Protein AF-A0A941LRN9-F1 (afdb_monomer_lite)

Foldseek 3Di:
DDDDDDDDDDDDDDDDDDDDPDDDPDDPPDQDPVNLLVLLQVLLVQLVVCLVVVVLVSNLVSLVVQVVVPPVSQVSHDVVSVGSLVSLQSNLVSCLVQLQNFSNLVSLVRSLVRQPPDDPDHPCVSNVVSVVSNVVQQQWKEKAKEAEPDPVQLVPCQQVKAKDFPWQDDDPDDDDPSLVSNNVNQNVCCSVGVIDTGMHTFGWIDIPPDIDGGDGGYCVPPVNDHHYHYDDD

Structure (mmCIF, N/CA/C/O backbone):
data_AF-A0A941LRN9-F1
#
_entry.id   AF-A0A941LRN9-F1
#
loop_
_atom_site.group_PDB
_atom_site.id
_atom_site.type_symbol
_atom_site.label_atom_id
_atom_site.label_alt_id
_atom_site.label_comp_id
_atom_site.label_asym_id
_atom_site.label_entity_id
_atom_site.label_seq_id
_atom_site.pdbx_PDB_ins_code
_atom_site.Cartn_x
_atom_site.Cartn_y
_atom_site.Cartn_z
_atom_site.occupancy
_atom_site.B_iso_or_equiv
_atom_site.auth_seq_id
_atom_site.auth_comp_id
_atom_site.auth_asym_id
_atom_site.auth_atom_id
_atom_site.pdbx_PDB_model_num
ATOM 1 N N . MET A 1 1 ? -10.408 22.863 -14.468 1.00 31.70 1 MET A N 1
ATOM 2 C CA . MET A 1 1 ? -9.077 22.624 -15.060 1.00 31.70 1 MET A CA 1
ATOM 3 C C . MET A 1 1 ? -8.200 23.783 -14.613 1.00 31.70 1 MET A C 1
ATOM 5 O O . MET A 1 1 ? -8.361 24.873 -15.137 1.00 31.70 1 MET A O 1
ATOM 9 N N . TYR A 1 2 ? -7.423 23.611 -13.543 1.00 28.39 2 TYR A N 1
ATOM 10 C CA . TYR A 1 2 ? -6.608 24.688 -12.972 1.00 28.39 2 TYR A CA 1
ATOM 11 C C . TYR A 1 2 ? -5.137 24.385 -13.242 1.00 28.39 2 TYR A C 1
ATOM 13 O O . TYR A 1 2 ? -4.612 23.384 -12.764 1.00 28.39 2 TYR A O 1
ATOM 21 N N . ILE A 1 3 ? -4.518 25.238 -14.054 1.00 32.69 3 ILE A N 1
ATOM 22 C CA . ILE A 1 3 ? -3.093 25.232 -14.376 1.00 32.69 3 ILE A CA 1
ATOM 23 C C . ILE A 1 3 ? -2.466 26.293 -13.470 1.00 32.69 3 ILE A C 1
ATOM 25 O O . ILE A 1 3 ? -2.854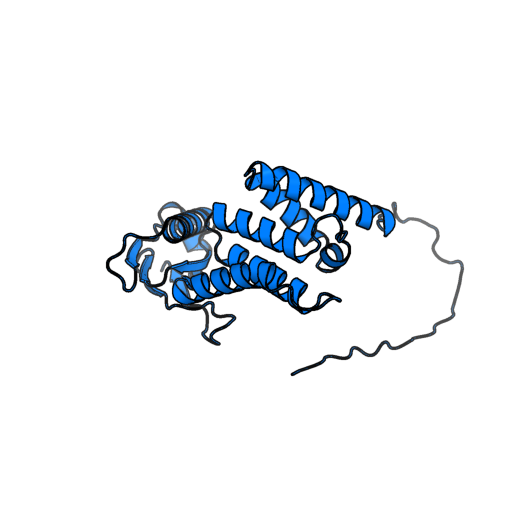 27.458 -13.540 1.00 32.69 3 ILE A O 1
ATOM 29 N N . TYR A 1 4 ? -1.542 25.903 -12.593 1.00 28.27 4 TYR A N 1
ATOM 30 C CA . TYR A 1 4 ? -0.727 26.857 -11.843 1.00 28.27 4 TYR A CA 1
ATOM 31 C C . TYR A 1 4 ? 0.587 27.073 -12.597 1.00 28.27 4 TYR A C 1
ATOM 33 O O . TYR A 1 4 ? 1.485 26.237 -12.549 1.00 28.27 4 TYR A O 1
ATOM 41 N N . GLU A 1 5 ? 0.687 28.199 -13.304 1.00 31.14 5 GLU A N 1
ATOM 42 C CA . GLU A 1 5 ? 1.953 28.731 -13.811 1.00 31.14 5 GLU A CA 1
ATOM 43 C C . GLU A 1 5 ? 2.690 29.457 -12.678 1.00 31.14 5 GLU A C 1
ATOM 45 O O . GLU A 1 5 ? 2.250 30.501 -12.189 1.00 31.14 5 GLU A O 1
ATOM 50 N N . THR A 1 6 ? 3.842 28.931 -12.268 1.00 34.31 6 THR A N 1
ATOM 51 C CA . THR A 1 6 ? 4.735 29.621 -11.331 1.00 34.31 6 THR A CA 1
ATOM 52 C C . THR A 1 6 ? 5.730 30.469 -12.123 1.00 34.31 6 THR A C 1
ATOM 54 O O . THR A 1 6 ? 6.664 29.955 -12.734 1.00 34.31 6 THR A O 1
ATOM 57 N N . ARG A 1 7 ? 5.531 31.793 -12.107 1.00 30.98 7 ARG A N 1
ATOM 58 C CA . ARG A 1 7 ? 6.469 32.799 -12.636 1.00 30.98 7 ARG A CA 1
ATOM 59 C C . ARG A 1 7 ? 7.828 32.708 -11.932 1.00 30.98 7 ARG A C 1
ATOM 61 O O . ARG A 1 7 ? 7.930 33.016 -10.746 1.00 30.98 7 ARG A O 1
ATOM 68 N N . LEU A 1 8 ? 8.883 32.406 -12.686 1.00 31.42 8 LEU A N 1
ATOM 69 C CA . LEU A 1 8 ? 10.268 32.631 -12.269 1.00 31.42 8 LEU A CA 1
ATOM 70 C C . LEU A 1 8 ? 10.565 34.140 -12.300 1.00 31.42 8 LEU A C 1
ATOM 72 O O . LEU A 1 8 ? 10.608 34.752 -13.365 1.00 31.42 8 LEU A O 1
ATOM 76 N N . ARG A 1 9 ? 10.764 34.756 -11.128 1.00 30.59 9 ARG A N 1
ATOM 77 C CA . ARG A 1 9 ? 11.385 36.084 -11.018 1.00 30.59 9 ARG A CA 1
ATOM 78 C C . ARG A 1 9 ? 12.900 35.912 -10.971 1.00 30.59 9 ARG A C 1
ATOM 80 O O . ARG A 1 9 ? 13.447 35.466 -9.969 1.00 30.59 9 ARG A O 1
ATOM 87 N N . THR A 1 10 ? 13.566 36.308 -12.047 1.00 35.38 10 THR A N 1
ATOM 88 C CA . THR A 1 10 ? 15.001 36.594 -12.082 1.00 35.38 10 THR A CA 1
ATOM 89 C C . THR A 1 10 ? 15.303 37.803 -11.196 1.00 35.38 10 THR A C 1
ATOM 91 O O . THR A 1 10 ? 14.861 38.912 -11.494 1.00 35.38 10 THR A O 1
ATOM 94 N N . LEU A 1 11 ? 16.066 37.601 -10.124 1.00 32.06 11 LEU A N 1
ATOM 95 C CA . LEU A 1 11 ? 16.733 38.673 -9.388 1.00 32.06 11 LEU A CA 1
ATOM 96 C C . LEU A 1 11 ? 18.234 38.540 -9.648 1.00 32.06 11 LEU A C 1
ATOM 98 O O . LEU A 1 11 ? 18.922 37.734 -9.030 1.00 32.06 11 LEU A O 1
ATOM 102 N N . ASN A 1 12 ? 18.705 39.329 -10.614 1.00 37.56 12 ASN A N 1
ATOM 103 C CA . ASN A 1 12 ? 20.110 39.681 -10.750 1.00 37.56 12 ASN A CA 1
ATOM 104 C C . ASN A 1 12 ? 20.527 40.466 -9.505 1.00 37.56 12 ASN A C 1
ATOM 106 O O . ASN A 1 12 ? 20.047 41.578 -9.297 1.00 37.56 12 ASN A O 1
ATOM 110 N N . LEU A 1 13 ? 21.447 39.911 -8.725 1.00 36.34 13 LEU A N 1
ATOM 111 C CA . LEU A 1 13 ? 22.285 40.654 -7.792 1.00 36.34 13 LEU A CA 1
ATOM 112 C C . LEU A 1 13 ? 23.716 40.165 -8.010 1.00 36.34 13 LEU A C 1
ATOM 114 O O . LEU A 1 13 ? 24.163 39.184 -7.425 1.00 36.34 13 LEU A O 1
ATOM 118 N N . ALA A 1 14 ? 24.396 40.842 -8.932 1.00 39.09 14 ALA A N 1
ATOM 119 C CA . ALA A 1 14 ? 25.846 40.901 -8.944 1.00 39.09 14 ALA A CA 1
ATOM 120 C C . ALA A 1 14 ? 26.285 41.662 -7.685 1.00 39.09 14 ALA A C 1
ATOM 122 O O . ALA A 1 14 ? 25.797 42.766 -7.441 1.00 39.09 14 ALA A O 1
ATOM 123 N N . GLY A 1 15 ? 27.168 41.071 -6.883 1.00 32.16 15 GLY A N 1
ATOM 124 C CA . GLY A 1 15 ? 27.677 41.718 -5.680 1.00 32.16 15 GLY A CA 1
ATOM 125 C C . GLY A 1 15 ? 28.465 40.781 -4.775 1.00 32.16 15 GLY A C 1
ATOM 126 O O . GLY A 1 15 ? 27.884 40.109 -3.932 1.00 32.16 15 GLY A O 1
ATOM 127 N N . ASP A 1 16 ? 29.781 40.847 -4.944 1.00 31.03 16 ASP A N 1
ATOM 128 C CA . ASP A 1 16 ? 30.851 40.497 -4.005 1.00 31.03 16 ASP A CA 1
ATOM 129 C C . ASP A 1 16 ? 31.281 39.028 -3.837 1.00 31.03 16 ASP A C 1
ATOM 131 O O . ASP A 1 16 ? 30.744 38.224 -3.074 1.00 31.03 16 ASP A O 1
ATOM 135 N N . GLU A 1 17 ? 32.371 38.736 -4.543 1.00 44.12 17 GLU A N 1
ATOM 136 C CA . GLU A 1 17 ? 33.285 37.621 -4.358 1.00 44.12 17 GLU A CA 1
ATOM 137 C C . GLU A 1 17 ? 34.230 37.927 -3.171 1.00 44.12 17 GLU A C 1
ATOM 139 O O . GLU A 1 17 ? 34.700 39.048 -3.020 1.00 44.12 17 GLU A O 1
ATOM 144 N N . ASN A 1 18 ? 34.593 36.909 -2.378 1.00 42.91 18 ASN A N 1
ATOM 145 C CA . ASN A 1 18 ? 35.689 36.917 -1.382 1.00 42.91 18 ASN A CA 1
ATOM 146 C C . ASN A 1 18 ? 35.456 37.481 0.034 1.00 42.91 18 ASN A C 1
ATOM 148 O O . ASN A 1 18 ? 36.358 38.080 0.623 1.00 42.91 18 ASN A O 1
ATOM 152 N N . ALA A 1 19 ? 34.354 37.127 0.693 1.00 37.53 19 ALA A N 1
ATOM 153 C CA . ALA A 1 19 ? 34.335 37.116 2.157 1.00 37.53 19 ALA A CA 1
ATOM 154 C C . ALA A 1 19 ? 33.631 35.862 2.693 1.00 37.53 19 ALA A C 1
ATOM 156 O O . ALA A 1 19 ? 32.596 35.456 2.185 1.00 37.53 19 ALA A O 1
ATOM 157 N N . VAL A 1 20 ? 34.185 35.282 3.763 1.00 38.50 20 VAL A N 1
ATOM 158 C CA . VAL A 1 20 ? 33.693 34.103 4.512 1.00 38.50 20 VAL A CA 1
ATOM 159 C C . VAL A 1 20 ? 34.201 32.730 4.019 1.00 38.50 20 VAL A C 1
ATOM 161 O O . VAL A 1 20 ? 33.452 31.778 3.827 1.00 38.50 20 VAL A O 1
ATOM 164 N N . LEU A 1 21 ? 35.528 32.580 3.933 1.00 43.59 21 LEU A N 1
ATOM 165 C CA . LEU A 1 21 ? 36.218 31.279 3.992 1.00 43.59 21 LEU A CA 1
ATOM 166 C C . LEU A 1 21 ? 36.899 31.069 5.353 1.00 43.59 21 LEU A C 1
ATOM 168 O O . LEU A 1 21 ? 38.119 30.960 5.403 1.00 43.59 21 LEU A O 1
ATOM 172 N N . ARG A 1 22 ? 36.153 31.007 6.466 1.00 41.31 22 ARG A N 1
ATOM 173 C CA . ARG A 1 22 ? 36.652 30.417 7.730 1.00 41.31 22 ARG A CA 1
ATOM 174 C C . ARG A 1 22 ? 35.500 29.816 8.539 1.00 41.31 22 ARG A C 1
ATOM 176 O O . ARG A 1 22 ? 34.693 30.551 9.089 1.00 41.31 22 ARG A O 1
ATOM 183 N N . GLY A 1 23 ? 35.473 28.486 8.649 1.00 41.97 23 GLY A N 1
ATOM 184 C CA . GLY A 1 23 ? 34.829 27.813 9.784 1.00 41.97 23 GLY A CA 1
ATOM 185 C C . GLY A 1 23 ? 33.454 27.173 9.575 1.00 41.97 23 GLY A C 1
ATOM 186 O O . GLY A 1 23 ? 32.640 27.242 10.487 1.00 41.97 23 GLY A O 1
ATOM 187 N N . PHE A 1 24 ? 33.194 26.492 8.455 1.00 41.28 24 PHE A N 1
ATOM 188 C CA . PHE A 1 24 ? 32.032 25.598 8.356 1.00 41.28 24 PHE A CA 1
ATOM 189 C C . PHE A 1 24 ? 32.472 24.191 7.955 1.00 41.28 24 PHE A C 1
ATOM 191 O O . PHE A 1 24 ? 33.159 24.002 6.951 1.00 41.28 24 PHE A O 1
ATOM 198 N N . GLY A 1 25 ? 32.108 23.211 8.789 1.00 44.97 25 GLY A N 1
ATOM 199 C CA . GLY A 1 25 ? 32.297 21.788 8.522 1.00 44.97 25 GLY A CA 1
ATOM 200 C C . GLY A 1 25 ? 31.731 21.397 7.159 1.00 44.97 25 GLY A C 1
ATOM 201 O O . GLY A 1 25 ? 30.856 22.085 6.634 1.00 44.97 25 GLY A O 1
ATOM 202 N N . LYS A 1 26 ? 32.277 20.315 6.583 1.00 44.62 26 LYS A N 1
ATOM 203 C CA . LYS A 1 26 ? 31.941 19.787 5.251 1.00 44.62 26 LYS A CA 1
ATOM 204 C C . LYS A 1 26 ? 30.467 20.033 4.912 1.00 44.62 26 LYS A C 1
ATOM 206 O O . LYS A 1 26 ? 29.581 19.393 5.476 1.00 44.62 26 LYS A O 1
ATOM 211 N N . ARG A 1 27 ? 30.226 20.974 3.995 1.00 44.69 27 ARG A N 1
ATOM 212 C CA . ARG A 1 27 ? 28.929 21.155 3.339 1.00 44.69 27 ARG A CA 1
ATOM 213 C C . ARG A 1 27 ? 28.546 19.776 2.780 1.00 44.69 27 ARG A C 1
ATOM 215 O O . ARG A 1 27 ? 29.414 19.177 2.142 1.00 44.69 27 ARG A O 1
ATOM 222 N N . PRO A 1 28 ? 27.347 19.231 3.053 1.00 49.59 28 PRO A N 1
ATOM 223 C CA . PRO A 1 28 ? 26.967 17.945 2.484 1.00 49.59 28 PRO A CA 1
ATOM 224 C C . PRO A 1 28 ? 27.121 18.049 0.966 1.00 49.59 28 PRO A C 1
ATOM 226 O O . PRO A 1 28 ? 26.584 18.979 0.359 1.00 49.59 28 PRO A O 1
ATOM 229 N N . GLU A 1 29 ? 27.936 17.169 0.382 1.00 54.03 29 GLU A N 1
ATOM 230 C CA . GLU A 1 29 ? 28.105 17.103 -1.067 1.00 54.03 29 GLU A CA 1
ATOM 231 C C . GLU A 1 29 ? 26.719 16.922 -1.681 1.00 54.03 29 GLU A C 1
ATOM 233 O O . GLU A 1 29 ? 26.000 15.975 -1.358 1.00 54.03 29 GLU A O 1
ATOM 238 N N . ALA A 1 30 ? 26.318 17.867 -2.530 1.00 61.28 30 ALA A N 1
ATOM 239 C CA . ALA A 1 30 ? 25.117 17.702 -3.326 1.00 61.28 30 ALA A CA 1
ATOM 240 C C . ALA A 1 30 ? 25.303 16.435 -4.172 1.00 61.28 30 ALA A C 1
ATOM 242 O O . ALA A 1 30 ? 26.273 16.331 -4.925 1.00 61.28 30 ALA A O 1
ATOM 243 N N . VAL A 1 31 ? 24.405 15.460 -4.014 1.00 66.81 31 VAL A N 1
ATOM 244 C CA . VAL A 1 31 ? 24.432 14.220 -4.797 1.00 66.81 31 VAL A CA 1
ATOM 245 C C . VAL A 1 31 ? 24.393 14.599 -6.274 1.00 66.81 31 VAL A C 1
ATOM 247 O O . VAL A 1 31 ? 23.509 15.341 -6.703 1.00 66.81 31 VAL A O 1
ATOM 250 N N . SER A 1 32 ? 25.367 14.126 -7.053 1.00 75.75 32 SER A N 1
ATOM 251 C CA . SER A 1 32 ? 25.419 14.472 -8.472 1.00 75.75 32 SER A CA 1
ATOM 252 C C . SER A 1 32 ? 24.199 13.890 -9.213 1.00 75.75 32 SER A C 1
ATOM 254 O O . SER A 1 32 ? 23.776 12.772 -8.895 1.00 75.75 32 SER A O 1
ATOM 256 N N . PRO A 1 33 ? 23.650 14.574 -10.236 1.00 76.00 33 PRO A N 1
ATOM 257 C CA . PRO A 1 33 ? 22.524 14.056 -11.025 1.00 76.00 33 PRO A CA 1
ATOM 258 C C . PRO A 1 33 ? 22.789 12.670 -11.643 1.00 76.00 33 PRO A C 1
ATOM 260 O O . PRO A 1 33 ? 21.883 11.846 -11.780 1.00 76.00 33 PRO A O 1
ATOM 263 N N . VAL A 1 34 ? 24.055 12.381 -11.968 1.00 78.19 34 VAL A N 1
ATOM 264 C CA . VAL A 1 34 ? 24.498 11.076 -12.482 1.00 78.19 34 VAL A CA 1
ATOM 265 C C . VAL A 1 34 ? 24.370 9.995 -11.406 1.00 78.19 34 VAL A C 1
ATOM 267 O O . VAL A 1 34 ? 23.839 8.920 -11.676 1.00 78.19 34 VAL A O 1
ATOM 270 N N . THR A 1 35 ? 24.791 10.292 -10.174 1.00 84.25 35 THR A N 1
ATOM 271 C CA . THR A 1 35 ? 24.661 9.381 -9.026 1.00 84.25 35 THR A CA 1
ATOM 272 C C . THR A 1 35 ? 23.195 9.085 -8.716 1.00 84.25 35 THR A C 1
ATOM 274 O O . THR A 1 35 ? 22.844 7.935 -8.467 1.00 84.25 35 THR A O 1
ATOM 277 N N . GLN A 1 36 ? 22.324 10.095 -8.794 1.00 88.00 36 GLN A N 1
ATOM 278 C CA . GLN A 1 36 ? 20.888 9.915 -8.581 1.00 88.00 36 GLN A CA 1
ATOM 279 C C . GLN A 1 36 ? 20.258 9.022 -9.659 1.00 88.00 36 GLN A C 1
ATOM 281 O O . GLN A 1 36 ? 19.514 8.103 -9.332 1.00 88.00 36 GLN A O 1
ATOM 286 N N . THR A 1 37 ? 20.602 9.236 -10.932 1.00 90.00 37 THR A N 1
ATOM 287 C CA . THR A 1 37 ? 20.101 8.414 -12.048 1.00 90.00 37 THR A CA 1
ATOM 288 C C . THR A 1 37 ? 20.558 6.956 -11.927 1.00 90.00 37 THR A C 1
ATOM 290 O O . THR A 1 37 ? 19.769 6.035 -12.143 1.00 90.00 37 THR A O 1
ATOM 293 N N . ALA A 1 38 ? 21.817 6.731 -11.538 1.00 92.69 38 ALA A N 1
ATOM 294 C CA . ALA A 1 38 ? 22.353 5.390 -11.317 1.00 92.69 38 ALA A CA 1
ATOM 295 C C . ALA A 1 38 ? 21.645 4.668 -10.159 1.00 92.69 38 ALA A C 1
ATOM 297 O O . ALA A 1 38 ? 21.302 3.493 -10.292 1.00 92.69 38 ALA A O 1
ATOM 298 N N . GLU A 1 39 ? 21.375 5.366 -9.052 1.00 95.38 39 GLU A N 1
ATOM 299 C CA . GLU A 1 39 ? 20.661 4.776 -7.916 1.00 95.38 39 GLU A CA 1
ATOM 300 C C . GLU A 1 39 ? 19.197 4.465 -8.253 1.00 95.38 39 GLU A C 1
ATOM 302 O O . GLU A 1 39 ? 18.711 3.385 -7.918 1.00 95.38 39 GLU A O 1
ATOM 307 N N . VAL A 1 40 ? 18.512 5.343 -8.997 1.00 96.31 40 VAL A N 1
ATOM 308 C CA . VAL A 1 40 ? 17.160 5.061 -9.512 1.00 96.31 40 VAL A CA 1
ATOM 309 C C . VAL A 1 40 ? 17.162 3.801 -10.376 1.00 96.31 40 VAL A C 1
ATOM 311 O O . VAL A 1 40 ? 16.319 2.923 -10.182 1.00 96.31 40 VAL A O 1
ATOM 314 N N . ALA A 1 41 ? 18.114 3.671 -11.305 1.00 95.56 41 ALA A N 1
ATOM 315 C CA . ALA A 1 41 ? 18.219 2.491 -12.159 1.00 95.56 41 ALA A CA 1
ATOM 316 C C . ALA A 1 41 ? 18.486 1.213 -11.343 1.00 95.56 41 ALA A C 1
ATOM 318 O O . ALA A 1 41 ? 17.855 0.184 -11.594 1.00 95.56 41 ALA A O 1
ATOM 319 N N . ARG A 1 42 ? 19.360 1.288 -10.328 1.00 97.19 42 ARG A N 1
ATOM 320 C CA . ARG A 1 42 ? 19.662 0.171 -9.420 1.00 97.19 42 ARG A CA 1
ATOM 321 C C . ARG A 1 42 ? 18.428 -0.276 -8.632 1.00 97.19 42 ARG A C 1
ATOM 323 O O . ARG A 1 42 ? 18.129 -1.468 -8.609 1.00 97.19 42 ARG A O 1
ATOM 330 N N . LEU A 1 43 ? 17.702 0.660 -8.015 1.00 97.69 43 LEU A N 1
ATOM 331 C CA . LEU A 1 43 ? 16.470 0.377 -7.265 1.00 97.69 43 LEU A CA 1
ATOM 332 C C . LEU A 1 43 ? 15.370 -0.191 -8.167 1.00 97.69 43 LEU A C 1
ATOM 334 O O . LEU A 1 43 ? 14.658 -1.108 -7.770 1.00 97.69 43 LEU A O 1
ATOM 338 N N . THR A 1 44 ? 15.254 0.322 -9.392 1.00 97.38 44 THR A N 1
ATOM 339 C CA . THR A 1 44 ? 14.295 -0.159 -10.397 1.00 97.38 44 THR A CA 1
ATOM 340 C C . THR A 1 44 ? 14.550 -1.628 -10.745 1.00 97.38 44 THR A C 1
ATOM 342 O O . THR A 1 44 ? 13.636 -2.450 -10.683 1.00 97.38 44 THR A O 1
ATOM 345 N N . ASP A 1 45 ? 15.795 -1.981 -11.073 1.00 97.06 45 ASP A N 1
ATOM 346 C CA . ASP A 1 45 ? 16.185 -3.362 -11.381 1.00 97.06 45 ASP A CA 1
ATOM 347 C C . ASP A 1 45 ? 16.001 -4.296 -10.168 1.00 97.06 45 ASP A C 1
ATOM 349 O O . ASP A 1 45 ? 15.505 -5.417 -10.302 1.00 97.06 45 ASP A O 1
ATOM 353 N N . GLU A 1 46 ? 16.319 -3.816 -8.962 1.00 98.06 46 GLU A N 1
ATOM 354 C CA . GLU A 1 46 ? 16.065 -4.537 -7.712 1.00 98.06 46 GLU A CA 1
ATOM 355 C C . GLU A 1 46 ? 14.567 -4.822 -7.506 1.00 98.06 46 GLU A C 1
ATOM 357 O O . GLU A 1 46 ? 14.199 -5.972 -7.251 1.00 98.06 46 GLU A O 1
ATOM 362 N N . ILE A 1 47 ? 13.697 -3.820 -7.678 1.00 98.31 47 ILE A N 1
ATOM 363 C CA . ILE A 1 47 ? 12.236 -3.970 -7.581 1.00 98.31 47 ILE A CA 1
ATOM 364 C C . ILE A 1 47 ? 11.738 -5.050 -8.542 1.00 98.31 47 ILE A C 1
ATOM 366 O O . ILE A 1 47 ? 11.009 -5.947 -8.119 1.00 98.31 47 ILE A O 1
ATOM 370 N N . ILE A 1 48 ? 12.161 -5.009 -9.808 1.00 97.19 48 ILE A N 1
ATOM 371 C CA . ILE A 1 48 ? 11.735 -5.976 -10.830 1.00 97.19 48 ILE A CA 1
ATOM 372 C C . ILE A 1 48 ? 12.174 -7.394 -10.450 1.00 97.19 48 ILE A C 1
ATOM 374 O O . ILE A 1 48 ? 11.361 -8.322 -10.458 1.00 97.19 48 ILE A O 1
ATOM 378 N N . LYS A 1 49 ? 13.443 -7.576 -10.066 1.00 97.69 49 LYS A N 1
ATOM 379 C CA . LYS A 1 49 ? 13.989 -8.887 -9.674 1.00 97.69 49 LYS A CA 1
ATOM 380 C C . LYS A 1 49 ? 13.303 -9.460 -8.435 1.00 97.69 49 LYS A C 1
ATOM 382 O O . LYS A 1 49 ? 13.090 -10.671 -8.353 1.00 97.69 49 LYS A O 1
ATOM 387 N N . LEU A 1 50 ? 12.964 -8.613 -7.466 1.00 98.50 50 LEU A N 1
ATOM 388 C CA . LEU A 1 50 ? 12.242 -9.019 -6.261 1.00 98.50 50 LEU A CA 1
ATOM 389 C C . LEU A 1 50 ? 10.782 -9.364 -6.573 1.00 98.50 50 LEU A C 1
ATOM 391 O O . LEU A 1 50 ? 10.293 -10.390 -6.097 1.00 98.50 50 LEU A O 1
ATOM 395 N N . ALA A 1 51 ? 10.113 -8.568 -7.410 1.00 97.81 51 ALA A N 1
ATOM 396 C CA . ALA A 1 51 ? 8.739 -8.811 -7.843 1.00 97.81 51 ALA A CA 1
ATOM 397 C C . ALA A 1 51 ? 8.607 -10.147 -8.592 1.00 97.81 51 ALA A C 1
ATOM 399 O O . ALA A 1 51 ? 7.730 -10.943 -8.268 1.00 97.81 51 ALA A O 1
ATOM 400 N N . GLN A 1 52 ? 9.546 -10.471 -9.491 1.00 97.19 52 GLN A N 1
ATOM 401 C CA . GLN A 1 52 ? 9.596 -11.765 -10.195 1.00 97.19 52 GLN A CA 1
ATOM 402 C C . GLN A 1 52 ? 9.646 -12.982 -9.256 1.00 97.19 52 GLN A C 1
ATOM 404 O O . GLN A 1 52 ? 9.243 -14.079 -9.634 1.00 97.19 52 GLN A O 1
ATOM 409 N N . ARG A 1 53 ? 10.150 -12.801 -8.031 1.00 97.81 53 ARG A N 1
ATOM 410 C CA . ARG A 1 53 ? 10.271 -13.849 -7.006 1.00 97.81 53 ARG A CA 1
ATOM 411 C C . ARG A 1 53 ? 9.209 -13.726 -5.912 1.00 97.81 53 ARG A C 1
ATOM 413 O O . ARG A 1 53 ? 9.303 -14.429 -4.909 1.00 97.81 53 ARG A O 1
ATOM 420 N N . ASN A 1 54 ? 8.228 -12.835 -6.075 1.00 97.31 54 ASN A N 1
ATOM 421 C CA . ASN A 1 54 ? 7.211 -12.510 -5.072 1.00 97.31 54 ASN A CA 1
ATOM 422 C C . ASN A 1 54 ? 7.804 -12.063 -3.714 1.00 97.31 54 ASN A C 1
ATOM 424 O O . ASN A 1 54 ? 7.208 -12.280 -2.658 1.00 97.31 54 ASN A O 1
ATOM 428 N N . ALA A 1 55 ? 8.987 -11.439 -3.718 1.00 98.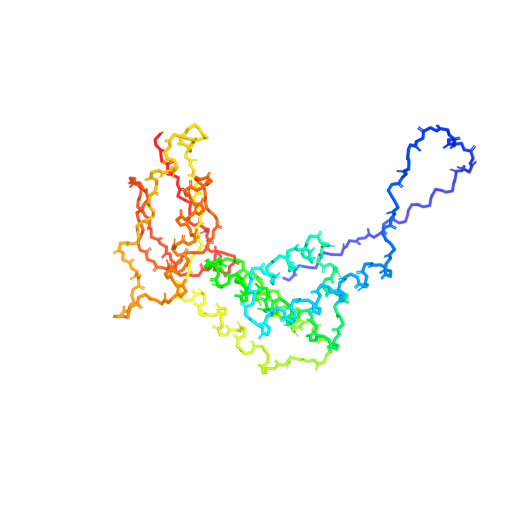31 55 ALA A N 1
ATOM 429 C CA . ALA A 1 55 ? 9.675 -10.965 -2.516 1.00 98.31 55 ALA A CA 1
ATOM 430 C C . ALA A 1 55 ? 9.146 -9.584 -2.074 1.00 98.31 55 ALA A C 1
ATOM 432 O O . ALA A 1 55 ? 9.875 -8.589 -2.050 1.00 98.31 55 ALA A O 1
ATOM 433 N N . TRP A 1 56 ? 7.857 -9.522 -1.725 1.00 98.06 56 TRP A N 1
ATOM 434 C CA . TRP A 1 56 ? 7.101 -8.272 -1.555 1.00 98.06 56 TRP A CA 1
ATOM 435 C C . TRP A 1 56 ? 7.650 -7.320 -0.490 1.00 98.06 56 TRP A C 1
ATOM 437 O O . TRP A 1 56 ? 7.632 -6.109 -0.689 1.00 98.06 56 TRP A O 1
ATOM 447 N N . THR A 1 57 ? 8.217 -7.834 0.605 1.00 98.12 57 THR A N 1
ATOM 448 C CA . THR A 1 57 ? 8.874 -6.999 1.630 1.00 98.12 57 THR A CA 1
ATOM 449 C C . THR A 1 57 ? 10.090 -6.261 1.079 1.00 98.12 57 THR A C 1
ATOM 451 O O . THR A 1 57 ? 10.349 -5.120 1.460 1.00 98.12 57 THR A O 1
ATOM 454 N N . GLY A 1 58 ? 10.834 -6.899 0.172 1.00 98.19 58 GLY A N 1
ATOM 455 C CA . GLY A 1 58 ? 11.949 -6.264 -0.518 1.00 98.19 58 GLY A CA 1
ATOM 456 C C . GLY A 1 58 ? 11.465 -5.209 -1.513 1.00 98.19 58 GLY A C 1
ATOM 457 O O . GLY A 1 58 ? 11.979 -4.093 -1.500 1.00 98.19 58 GLY A O 1
ATOM 458 N N . VAL A 1 59 ? 10.434 -5.533 -2.307 1.00 98.69 59 VAL A N 1
ATOM 459 C CA . VAL A 1 59 ? 9.808 -4.585 -3.248 1.00 98.69 59 VAL A CA 1
ATOM 460 C C . VAL A 1 59 ? 9.340 -3.329 -2.517 1.00 98.69 59 VAL A C 1
ATOM 462 O O . VAL A 1 59 ? 9.686 -2.224 -2.917 1.00 98.69 59 VAL A O 1
ATOM 465 N N . GLU A 1 60 ? 8.618 -3.487 -1.406 1.00 98.25 60 GLU A N 1
ATOM 466 C CA . GLU A 1 60 ? 8.116 -2.373 -0.597 1.00 98.25 60 GLU A CA 1
ATOM 467 C C . GLU A 1 60 ? 9.238 -1.475 -0.077 1.00 98.25 60 GLU A C 1
ATOM 469 O O . GLU A 1 60 ? 9.117 -0.250 -0.106 1.00 98.25 60 GLU A O 1
ATOM 474 N N . ARG A 1 61 ? 10.338 -2.075 0.390 1.00 98.38 61 ARG A N 1
ATOM 475 C CA . ARG A 1 61 ? 11.496 -1.329 0.888 1.00 98.38 61 ARG A CA 1
ATOM 476 C C . ARG A 1 61 ? 12.140 -0.513 -0.226 1.00 98.38 61 ARG A C 1
ATOM 478 O O . ARG A 1 61 ? 12.297 0.691 -0.061 1.00 98.38 61 ARG A O 1
ATOM 485 N N . ALA A 1 62 ? 12.480 -1.155 -1.342 1.00 98.19 62 ALA A N 1
ATOM 486 C CA . ALA A 1 62 ? 13.126 -0.490 -2.469 1.00 98.19 62 ALA A CA 1
ATOM 487 C C . ALA A 1 62 ? 12.223 0.596 -3.078 1.00 98.19 62 ALA A C 1
ATOM 489 O O . ALA A 1 62 ? 12.683 1.701 -3.360 1.00 98.19 62 ALA A O 1
ATOM 490 N N . TYR A 1 63 ? 10.920 0.325 -3.192 1.00 98.25 63 TYR A N 1
ATOM 491 C CA . TYR A 1 63 ? 9.939 1.293 -3.673 1.00 98.25 63 TYR A CA 1
ATOM 492 C C . TYR A 1 63 ? 9.821 2.507 -2.738 1.00 98.25 63 TYR A C 1
ATOM 494 O O . TYR A 1 63 ? 9.841 3.640 -3.208 1.00 98.25 63 TYR A O 1
ATOM 502 N N . LYS A 1 64 ? 9.778 2.310 -1.412 1.00 97.56 64 LYS A N 1
ATOM 503 C CA . LYS A 1 64 ? 9.785 3.421 -0.443 1.00 97.56 64 LYS A CA 1
ATOM 504 C C . LYS A 1 64 ? 11.083 4.223 -0.465 1.00 97.56 64 LYS A C 1
ATOM 506 O O . LYS A 1 64 ? 11.040 5.438 -0.292 1.00 97.56 64 LYS A O 1
ATOM 511 N N . THR A 1 65 ? 12.227 3.573 -0.689 1.00 97.69 65 THR A N 1
ATOM 512 C CA . THR A 1 65 ? 13.491 4.284 -0.915 1.00 97.69 65 THR A CA 1
ATOM 513 C C . THR A 1 65 ? 13.373 5.183 -2.143 1.00 97.69 65 THR A C 1
ATOM 515 O O . THR A 1 65 ? 13.689 6.365 -2.045 1.00 97.69 65 THR A O 1
ATOM 518 N N . LEU A 1 66 ? 12.820 4.677 -3.247 1.00 96.38 66 LEU A N 1
ATOM 519 C CA . LEU A 1 66 ? 12.580 5.476 -4.446 1.00 96.38 66 LEU A CA 1
ATOM 520 C C . LEU A 1 66 ? 11.595 6.635 -4.193 1.00 96.38 66 LEU A C 1
ATOM 522 O O . LEU A 1 66 ? 11.877 7.761 -4.587 1.00 96.38 66 LEU A O 1
ATOM 526 N N . GLU A 1 67 ? 10.497 6.410 -3.463 1.00 95.56 67 GLU A N 1
ATOM 527 C CA . GLU A 1 67 ? 9.569 7.483 -3.061 1.00 95.56 67 GLU A CA 1
ATOM 528 C C . GLU A 1 67 ? 10.239 8.553 -2.192 1.00 95.56 67 GLU A C 1
ATOM 530 O O . GLU A 1 67 ? 9.967 9.741 -2.357 1.00 95.56 67 GLU A O 1
ATOM 535 N N . SER A 1 68 ? 11.149 8.161 -1.296 1.00 95.69 68 SER A N 1
ATOM 536 C CA . SER A 1 68 ? 11.875 9.106 -0.439 1.00 95.69 68 SER A CA 1
ATOM 537 C C . SER A 1 68 ? 12.845 10.014 -1.206 1.00 95.69 68 SER A C 1
ATOM 539 O O . SER A 1 68 ? 13.221 11.068 -0.700 1.00 95.69 68 SER A O 1
ATOM 541 N N . MET A 1 69 ? 13.213 9.636 -2.436 1.00 94.25 69 MET A N 1
ATOM 542 C CA . MET A 1 69 ? 14.018 10.459 -3.346 1.00 94.25 69 MET A CA 1
ATOM 543 C C . MET A 1 69 ? 13.185 11.531 -4.076 1.00 94.25 69 MET A C 1
ATOM 545 O O . MET A 1 69 ? 13.757 12.362 -4.782 1.00 94.25 69 MET A O 1
ATOM 549 N N . GLY A 1 70 ? 11.859 11.534 -3.894 1.00 92.31 70 GLY A N 1
ATOM 550 C CA . GLY A 1 70 ? 10.921 12.481 -4.494 1.00 92.31 70 GLY A CA 1
ATOM 551 C C . GLY A 1 70 ? 10.324 12.006 -5.821 1.00 92.31 70 GLY A C 1
ATOM 552 O O . GLY A 1 70 ? 10.823 11.083 -6.461 1.00 92.31 70 GLY A O 1
ATOM 553 N N . ASP A 1 71 ? 9.246 12.663 -6.256 1.00 88.69 71 ASP A N 1
ATOM 554 C CA . ASP A 1 71 ? 8.504 12.263 -7.462 1.00 88.69 71 ASP A CA 1
ATOM 555 C C . ASP A 1 71 ? 9.344 12.342 -8.745 1.00 88.69 71 ASP A C 1
ATOM 557 O O . ASP A 1 71 ? 9.182 11.513 -9.639 1.00 88.69 71 ASP A O 1
ATOM 561 N N . GLU A 1 72 ? 10.312 13.261 -8.798 1.00 90.19 72 GLU A N 1
ATOM 562 C CA . GLU A 1 72 ? 11.259 13.382 -9.914 1.00 90.19 72 GLU A CA 1
ATOM 563 C C . GLU A 1 72 ? 12.124 12.130 -10.103 1.00 90.19 72 GLU A C 1
ATOM 565 O O . GLU A 1 72 ? 12.546 11.834 -11.220 1.00 90.19 72 GLU A O 1
ATOM 570 N N . ALA A 1 73 ? 12.351 11.339 -9.048 1.00 93.88 73 ALA A N 1
ATOM 571 C CA . ALA A 1 73 ? 13.100 10.093 -9.163 1.00 93.88 73 ALA A CA 1
ATOM 572 C C . ALA A 1 73 ? 12.390 9.087 -10.083 1.00 93.88 73 ALA A C 1
ATOM 574 O O . ALA A 1 73 ? 13.049 8.354 -10.819 1.00 93.88 73 ALA A O 1
ATOM 575 N N . PHE A 1 74 ? 11.054 9.089 -10.114 1.00 93.75 74 PHE A N 1
ATOM 576 C CA . PHE A 1 74 ? 10.297 8.227 -11.020 1.00 93.75 74 PHE A CA 1
ATOM 577 C C . PHE A 1 74 ? 10.451 8.658 -12.482 1.00 93.75 74 PHE A C 1
ATOM 579 O O . PHE A 1 74 ? 10.493 7.800 -13.358 1.00 93.75 74 PHE A O 1
ATOM 586 N N . ASN A 1 75 ? 10.632 9.953 -12.759 1.00 90.88 75 ASN A N 1
ATOM 587 C CA . ASN A 1 75 ? 10.865 10.458 -14.118 1.00 90.88 75 ASN A CA 1
ATOM 588 C C . ASN A 1 75 ? 12.210 9.989 -14.704 1.00 90.88 75 ASN A C 1
ATOM 590 O O . ASN A 1 75 ? 12.376 9.969 -15.924 1.00 90.88 75 ASN A O 1
ATOM 594 N N . LEU A 1 76 ? 13.150 9.570 -13.851 1.00 92.38 76 LEU A N 1
ATOM 595 C CA . LEU A 1 76 ? 14.465 9.060 -14.247 1.00 92.38 76 LEU A CA 1
ATOM 596 C C . LEU A 1 76 ? 14.470 7.554 -14.563 1.00 92.38 76 LEU A C 1
ATOM 598 O O . LEU A 1 76 ? 15.505 7.025 -14.972 1.00 92.38 76 LEU A O 1
ATOM 602 N N . ILE A 1 77 ? 13.349 6.845 -14.382 1.00 92.56 77 ILE A N 1
ATOM 603 C CA . ILE A 1 77 ? 13.286 5.396 -14.606 1.00 92.56 77 ILE A CA 1
ATOM 604 C C . ILE A 1 77 ? 13.497 5.081 -16.099 1.00 92.56 77 ILE A C 1
ATOM 606 O O . ILE A 1 77 ? 12.705 5.522 -16.942 1.00 92.56 77 ILE A O 1
ATOM 610 N N . PRO A 1 78 ? 14.507 4.264 -16.459 1.00 85.06 78 PRO A N 1
ATOM 611 C CA . PRO A 1 78 ? 14.749 3.893 -17.847 1.00 85.06 78 PRO A CA 1
ATOM 612 C C . PRO A 1 78 ? 13.553 3.161 -18.464 1.00 85.06 78 PRO A C 1
ATOM 614 O O . PRO A 1 78 ? 13.035 2.197 -17.898 1.00 85.06 78 PRO A O 1
ATOM 617 N N . ARG A 1 79 ? 13.164 3.538 -19.690 1.00 83.12 79 ARG A N 1
ATOM 618 C CA . ARG A 1 79 ? 12.085 2.844 -20.424 1.00 83.12 79 ARG A CA 1
ATOM 619 C C . ARG A 1 79 ? 12.389 1.362 -20.668 1.00 83.12 79 ARG A C 1
ATOM 621 O O . ARG A 1 79 ? 11.472 0.549 -20.664 1.00 83.12 79 ARG A O 1
ATOM 628 N N . GLY A 1 80 ? 13.668 1.003 -20.822 1.00 83.50 80 GLY A N 1
ATOM 629 C CA . GLY A 1 80 ? 14.113 -0.391 -20.952 1.00 83.50 80 GLY A CA 1
ATOM 630 C C . GLY A 1 80 ? 13.863 -1.252 -19.706 1.00 83.50 80 GLY A C 1
ATOM 631 O O . GLY A 1 80 ? 13.868 -2.472 -19.807 1.00 83.50 80 GLY A O 1
ATOM 632 N N . LEU A 1 81 ? 13.592 -0.628 -18.556 1.00 83.38 81 LEU A N 1
ATOM 633 C CA . LEU A 1 81 ? 13.194 -1.291 -17.312 1.00 83.38 81 LEU A CA 1
ATOM 634 C C . LEU A 1 81 ? 11.677 -1.177 -17.059 1.00 83.38 81 LEU A C 1
ATOM 636 O O . LEU A 1 81 ? 11.221 -1.217 -15.924 1.00 83.38 81 LEU A O 1
ATOM 640 N N . GLY A 1 82 ? 10.875 -0.990 -18.112 1.00 82.94 82 GLY A N 1
ATOM 641 C CA . GLY A 1 82 ? 9.410 -0.917 -18.023 1.00 82.94 82 GLY A CA 1
ATOM 642 C C . GLY A 1 82 ? 8.848 0.465 -17.672 1.00 82.94 82 GLY A C 1
ATOM 643 O O . GLY A 1 82 ? 7.637 0.670 -17.765 1.00 82.94 82 GLY A O 1
ATOM 644 N N . GLY A 1 83 ? 9.704 1.433 -17.332 1.00 90.94 83 GLY A N 1
ATOM 645 C CA . GLY A 1 83 ? 9.299 2.809 -17.045 1.00 90.94 83 GLY A CA 1
ATOM 646 C C . GLY A 1 83 ? 8.520 2.986 -15.728 1.00 90.94 83 GLY A C 1
ATOM 647 O O . GLY A 1 83 ? 8.325 2.034 -14.968 1.00 90.94 83 GLY A O 1
ATOM 648 N N . PRO A 1 84 ? 8.043 4.212 -15.444 1.00 94.25 84 PRO A N 1
ATOM 649 C CA . PRO A 1 84 ? 7.467 4.555 -14.140 1.00 94.25 84 PRO A CA 1
ATOM 650 C C . PRO A 1 84 ? 6.194 3.775 -13.805 1.00 94.25 84 PRO A C 1
ATOM 652 O O . PRO A 1 84 ? 6.011 3.324 -12.675 1.00 94.25 84 PRO A O 1
ATOM 655 N N . ALA A 1 85 ? 5.334 3.557 -14.804 1.00 93.50 85 ALA A N 1
ATOM 656 C CA . ALA A 1 85 ? 4.075 2.844 -14.623 1.00 93.50 85 ALA A CA 1
ATOM 657 C C . ALA A 1 85 ? 4.274 1.406 -14.121 1.00 93.50 85 ALA A C 1
ATOM 659 O O . ALA A 1 85 ? 3.551 0.962 -13.228 1.00 93.50 85 ALA A O 1
ATOM 660 N N . ALA A 1 86 ? 5.272 0.693 -14.657 1.00 93.75 86 ALA A N 1
ATOM 661 C CA . ALA A 1 86 ? 5.590 -0.665 -14.228 1.00 93.75 86 ALA A CA 1
ATOM 662 C C . ALA A 1 86 ? 6.044 -0.692 -12.761 1.00 93.75 86 ALA A C 1
ATOM 664 O O . ALA A 1 86 ? 5.566 -1.510 -11.980 1.00 93.75 86 ALA A O 1
ATOM 665 N N . ILE A 1 87 ? 6.890 0.256 -12.355 1.00 96.75 87 ILE A N 1
ATOM 666 C CA . ILE A 1 87 ? 7.399 0.330 -10.980 1.00 96.75 87 ILE A CA 1
ATOM 667 C C . ILE A 1 87 ? 6.304 0.706 -9.983 1.00 96.75 87 ILE A C 1
ATOM 669 O O . ILE A 1 87 ? 6.207 0.094 -8.919 1.00 96.75 87 ILE A O 1
ATOM 673 N N . HIS A 1 88 ? 5.426 1.645 -10.336 1.00 97.44 88 HIS A N 1
ATOM 674 C CA . HIS A 1 88 ? 4.240 1.945 -9.537 1.00 97.44 88 HIS A CA 1
ATOM 675 C C . HIS A 1 88 ? 3.318 0.731 -9.393 1.00 97.44 88 HIS A C 1
ATOM 677 O O . HIS A 1 88 ? 2.822 0.475 -8.296 1.00 97.44 88 HIS A O 1
ATOM 683 N N . LYS A 1 89 ? 3.134 -0.059 -10.457 1.00 97.25 89 LYS A N 1
ATOM 684 C CA . LYS A 1 89 ? 2.349 -1.298 -10.409 1.00 97.25 89 LYS A CA 1
ATOM 685 C C . LYS A 1 89 ? 2.973 -2.346 -9.478 1.00 97.25 89 LYS A C 1
ATOM 687 O O . LYS A 1 89 ? 2.247 -2.948 -8.690 1.00 97.25 89 LYS A O 1
ATOM 692 N N . GLU A 1 90 ? 4.292 -2.537 -9.503 1.00 97.94 90 GLU A N 1
ATOM 693 C CA . GLU A 1 90 ? 4.940 -3.484 -8.581 1.00 97.94 90 GLU A CA 1
ATOM 694 C C . GLU A 1 90 ? 4.912 -3.006 -7.126 1.00 97.94 90 GLU A C 1
ATOM 696 O O . GLU A 1 90 ? 4.630 -3.791 -6.218 1.00 97.94 90 GLU A O 1
ATOM 701 N N . GLY A 1 91 ? 5.092 -1.703 -6.891 1.00 98.25 91 GLY A N 1
ATOM 702 C CA . GLY A 1 91 ? 4.854 -1.109 -5.576 1.00 98.25 91 GLY A CA 1
ATOM 703 C C . GLY A 1 91 ? 3.409 -1.317 -5.107 1.00 98.25 91 GLY A C 1
ATOM 704 O O . GLY A 1 91 ? 3.169 -1.645 -3.946 1.00 98.25 91 GLY A O 1
ATOM 705 N N . ALA A 1 92 ? 2.431 -1.169 -6.000 1.00 98.25 92 ALA A N 1
ATOM 706 C CA . ALA A 1 92 ? 1.027 -1.461 -5.725 1.00 98.25 92 ALA A CA 1
ATOM 707 C C . ALA A 1 92 ? 0.822 -2.933 -5.312 1.00 98.25 92 ALA A C 1
ATOM 709 O O . ALA A 1 92 ? 0.191 -3.196 -4.286 1.00 98.25 92 ALA A O 1
ATOM 710 N N . ASN A 1 93 ? 1.389 -3.888 -6.055 1.00 97.94 93 ASN A N 1
ATOM 711 C CA . ASN A 1 93 ? 1.311 -5.317 -5.730 1.00 97.94 93 ASN A CA 1
ATOM 712 C C . ASN A 1 93 ? 1.896 -5.630 -4.346 1.00 97.94 93 ASN A C 1
ATOM 714 O O . ASN A 1 93 ? 1.303 -6.398 -3.584 1.00 97.94 93 ASN A O 1
ATOM 718 N N . ALA A 1 94 ? 3.014 -4.991 -3.989 1.00 98.38 94 ALA A N 1
ATOM 719 C CA . ALA A 1 94 ? 3.596 -5.121 -2.660 1.00 98.38 94 ALA A CA 1
ATOM 720 C C . ALA A 1 94 ? 2.626 -4.632 -1.571 1.00 98.38 94 ALA A C 1
ATOM 722 O O . ALA A 1 94 ? 2.341 -5.387 -0.641 1.00 98.38 94 ALA A O 1
ATOM 723 N N . SER A 1 95 ? 2.029 -3.442 -1.712 1.00 98.12 95 SER A N 1
ATOM 724 C CA . SER A 1 95 ? 1.035 -2.931 -0.750 1.00 98.12 95 SER A CA 1
ATOM 725 C C . SER A 1 95 ? -0.182 -3.849 -0.614 1.00 98.12 95 SER A C 1
ATOM 727 O O . SER A 1 95 ? -0.585 -4.179 0.504 1.00 98.12 95 SER A O 1
ATOM 729 N N . ARG A 1 96 ? -0.719 -4.344 -1.739 1.00 97.56 96 ARG A N 1
ATOM 730 C CA . ARG A 1 96 ? -1.822 -5.317 -1.748 1.00 97.56 96 ARG A CA 1
ATOM 731 C C . ARG A 1 96 ? -1.462 -6.579 -0.966 1.00 97.56 96 ARG A C 1
ATOM 733 O O . ARG A 1 96 ? -2.278 -7.080 -0.196 1.00 97.56 96 ARG A O 1
ATOM 740 N N . SER A 1 97 ? -0.232 -7.078 -1.122 1.00 97.31 97 SER A N 1
ATOM 741 C CA . SER A 1 97 ? 0.226 -8.296 -0.444 1.00 97.31 97 SER A CA 1
ATOM 742 C C . SER A 1 97 ? 0.130 -8.201 1.086 1.00 97.31 97 SER A C 1
ATOM 744 O O . SER A 1 97 ? -0.195 -9.213 1.717 1.00 97.31 97 SER A O 1
ATOM 746 N N . PHE A 1 98 ? 0.320 -6.993 1.639 1.00 95.81 98 PHE A N 1
ATOM 747 C CA . PHE A 1 98 ? 0.241 -6.674 3.069 1.00 95.81 98 PHE A CA 1
ATOM 748 C C . PHE A 1 98 ? -1.156 -6.296 3.562 1.00 95.81 98 PHE A C 1
ATOM 750 O O . PHE A 1 98 ? -1.349 -6.213 4.769 1.00 95.81 98 PHE A O 1
ATOM 757 N N . GLY A 1 99 ? -2.125 -6.058 2.674 1.00 96.50 99 GLY A N 1
ATOM 758 C CA . GLY A 1 99 ? -3.430 -5.519 3.068 1.00 96.50 99 GLY A CA 1
ATOM 759 C C . GLY A 1 99 ? -3.501 -3.986 3.107 1.00 96.50 99 GLY A C 1
ATOM 760 O O . GLY A 1 99 ? -4.541 -3.439 3.470 1.00 96.50 99 GLY A O 1
ATOM 761 N N . ASP A 1 100 ? -2.445 -3.272 2.710 1.00 97.19 100 ASP A N 1
ATOM 762 C CA . ASP A 1 100 ? -2.433 -1.805 2.662 1.00 97.19 100 ASP A CA 1
ATOM 763 C C . ASP A 1 100 ? -3.127 -1.302 1.388 1.00 97.19 100 ASP A C 1
ATOM 765 O O . ASP A 1 100 ? -2.504 -0.916 0.394 1.00 97.19 100 ASP A O 1
ATOM 769 N N . MET A 1 101 ? -4.458 -1.356 1.408 1.00 95.94 101 MET A N 1
ATOM 770 C CA . MET A 1 101 ? -5.290 -1.048 0.244 1.00 95.94 101 MET A CA 1
ATOM 771 C C . MET A 1 101 ? -5.258 0.441 -0.132 1.00 95.94 101 MET A C 1
ATOM 773 O O . MET A 1 101 ? -5.470 0.776 -1.295 1.00 95.94 101 MET A O 1
ATOM 777 N N . LEU A 1 102 ? -4.932 1.340 0.809 1.00 94.75 102 LEU A N 1
ATOM 778 C CA . LEU A 1 102 ? -4.763 2.763 0.502 1.00 94.75 102 LEU A CA 1
ATOM 779 C C . LEU A 1 102 ? -3.515 2.993 -0.349 1.00 94.75 102 LEU A C 1
ATOM 781 O O . LEU A 1 102 ? -3.598 3.654 -1.385 1.00 94.75 102 LEU A O 1
ATOM 785 N N . ASN A 1 103 ? -2.366 2.446 0.060 1.00 96.38 103 ASN A N 1
ATOM 786 C CA . ASN A 1 103 ? -1.148 2.573 -0.738 1.00 96.38 103 ASN A CA 1
ATOM 787 C C . ASN A 1 103 ? -1.217 1.748 -2.025 1.00 96.38 103 ASN A C 1
ATOM 789 O O . ASN A 1 103 ? -0.701 2.200 -3.046 1.00 96.38 103 ASN A O 1
ATOM 793 N N . TRP A 1 104 ? -1.924 0.613 -2.032 1.00 97.38 104 TRP A N 1
ATOM 794 C CA . TRP A 1 104 ? -2.224 -0.112 -3.269 1.00 97.38 104 TRP A CA 1
ATOM 795 C C . TRP A 1 104 ? -2.931 0.791 -4.285 1.00 97.38 104 TRP A C 1
ATOM 797 O O . TRP A 1 104 ? -2.442 0.980 -5.400 1.00 97.38 104 TRP A O 1
ATOM 807 N N . TRP A 1 105 ? -4.030 1.416 -3.865 1.00 95.38 105 TRP A N 1
ATOM 808 C CA . TRP A 1 105 ? -4.830 2.305 -4.697 1.00 95.38 105 TRP A CA 1
ATOM 809 C C . TRP A 1 105 ? -4.041 3.544 -5.166 1.00 95.38 105 TRP A C 1
ATOM 811 O O . TRP A 1 105 ? -4.008 3.832 -6.364 1.00 95.38 105 TRP A O 1
ATOM 821 N N . LYS A 1 106 ? -3.312 4.223 -4.265 1.00 95.12 106 LYS A N 1
ATOM 822 C CA . LYS A 1 106 ? -2.475 5.392 -4.611 1.00 95.12 106 LYS A CA 1
ATOM 823 C C . LYS A 1 106 ? -1.422 5.055 -5.661 1.00 95.12 106 LYS A C 1
ATOM 825 O O . LYS A 1 106 ? -1.216 5.808 -6.611 1.00 95.12 106 LYS A O 1
ATOM 830 N N . ARG A 1 107 ? -0.751 3.913 -5.509 1.00 97.44 107 ARG A N 1
ATOM 831 C CA . ARG A 1 107 ? 0.298 3.475 -6.436 1.00 97.44 107 ARG A CA 1
ATOM 832 C C . ARG A 1 107 ? -0.287 3.052 -7.785 1.00 97.44 107 ARG A C 1
ATOM 834 O O . ARG A 1 107 ? 0.278 3.416 -8.811 1.00 97.44 107 ARG A O 1
ATOM 841 N N . LEU A 1 108 ? -1.456 2.405 -7.819 1.00 96.56 108 LEU A N 1
ATOM 842 C CA . LEU A 1 108 ? -2.183 2.150 -9.072 1.00 96.56 108 LEU A CA 1
ATOM 843 C C . LEU A 1 108 ? -2.577 3.449 -9.785 1.00 96.56 108 LEU A C 1
ATOM 845 O O . LEU A 1 108 ? -2.440 3.549 -11.004 1.00 96.56 108 LEU A O 1
ATOM 849 N N . TRP A 1 109 ? -3.015 4.464 -9.038 1.00 94.56 109 TRP A N 1
ATOM 850 C CA . TRP A 1 109 ? -3.333 5.768 -9.611 1.00 94.56 109 TRP A CA 1
ATOM 851 C C . TRP A 1 109 ? -2.107 6.447 -10.233 1.00 94.56 109 TRP A C 1
ATOM 853 O O . TRP A 1 109 ? -2.180 6.987 -11.341 1.00 94.56 109 TRP A O 1
ATOM 863 N N . ARG A 1 110 ? -0.954 6.381 -9.556 1.00 94.94 110 ARG A N 1
ATOM 864 C CA . ARG A 1 110 ? 0.322 6.855 -10.111 1.00 94.94 110 ARG A CA 1
ATOM 865 C C . ARG A 1 110 ? 0.697 6.083 -11.375 1.00 94.94 110 ARG A C 1
ATOM 867 O O . ARG A 1 110 ? 1.045 6.710 -12.368 1.00 94.94 110 ARG A O 1
ATOM 874 N N . ALA A 1 111 ? 0.535 4.757 -11.380 1.00 95.06 111 ALA A N 1
ATOM 875 C CA . ALA A 1 111 ? 0.782 3.930 -12.561 1.00 95.06 111 ALA A CA 1
ATOM 876 C C . ALA A 1 111 ? -0.093 4.347 -13.754 1.00 95.06 111 ALA A C 1
ATOM 878 O O . ALA A 1 111 ? 0.427 4.547 -14.850 1.00 95.06 111 ALA A O 1
ATOM 879 N N . LYS A 1 112 ? -1.400 4.544 -13.526 1.00 94.19 112 LYS A N 1
ATOM 880 C CA . LYS A 1 112 ? -2.334 5.085 -14.525 1.00 94.19 112 LYS A CA 1
ATOM 881 C C . LYS A 1 112 ? -1.853 6.437 -15.051 1.00 94.19 112 LYS A C 1
ATOM 883 O O . LYS A 1 112 ? -1.737 6.619 -16.256 1.00 94.19 112 LYS A O 1
ATOM 888 N N . THR A 1 113 ? -1.544 7.363 -14.146 1.00 92.12 113 THR A N 1
ATOM 889 C CA . THR A 1 113 ? -1.113 8.723 -14.499 1.00 92.12 113 THR A CA 1
ATOM 890 C C . THR A 1 113 ? 0.150 8.699 -15.361 1.00 92.12 113 THR A C 1
ATOM 892 O O . THR A 1 113 ? 0.223 9.414 -16.353 1.00 92.12 113 THR A O 1
ATOM 895 N N . SER A 1 114 ? 1.122 7.841 -15.037 1.00 91.44 114 SER A N 1
ATOM 896 C CA . SER A 1 114 ? 2.341 7.669 -15.835 1.00 91.44 114 SER A CA 1
ATOM 897 C C . SER A 1 114 ? 2.090 7.079 -17.226 1.00 91.44 114 SER A C 1
ATOM 899 O O . SER A 1 114 ? 2.857 7.366 -18.141 1.00 91.44 114 SER A O 1
ATOM 901 N N . LEU A 1 115 ? 1.058 6.244 -17.398 1.00 90.06 115 LEU A N 1
ATOM 902 C CA . LEU A 1 115 ? 0.660 5.742 -18.719 1.00 90.06 115 LEU A CA 1
ATOM 903 C C . LEU A 1 115 ? -0.051 6.822 -19.538 1.00 90.06 115 LEU A C 1
ATOM 905 O O . LEU A 1 115 ? 0.226 6.949 -20.726 1.00 90.06 115 LEU A O 1
ATOM 909 N N . ASP A 1 116 ? -0.922 7.613 -18.908 1.00 86.88 116 ASP A N 1
ATOM 910 C CA . ASP A 1 116 ? -1.660 8.689 -19.581 1.00 86.88 116 ASP A CA 1
ATOM 911 C C . ASP A 1 116 ? -0.730 9.801 -20.091 1.00 86.88 116 ASP A C 1
ATOM 913 O O . ASP A 1 116 ? -0.994 10.409 -21.127 1.00 86.88 116 ASP A O 1
ATOM 917 N N . THR A 1 117 ? 0.369 10.072 -19.380 1.00 85.06 117 THR A N 1
ATOM 918 C CA . THR A 1 117 ? 1.352 11.103 -19.756 1.00 85.06 117 THR A CA 1
ATOM 919 C C . THR A 1 117 ? 2.478 10.584 -20.655 1.00 85.06 117 THR A C 1
ATOM 921 O O . THR A 1 117 ? 3.344 11.361 -21.069 1.00 85.06 117 THR A O 1
ATOM 924 N N . ALA A 1 118 ? 2.498 9.289 -20.985 1.00 81.69 118 ALA A N 1
ATOM 925 C CA . ALA A 1 118 ? 3.563 8.700 -21.784 1.00 81.69 118 ALA A CA 1
ATOM 926 C C . ALA A 1 118 ? 3.518 9.172 -23.252 1.00 81.69 118 ALA A C 1
ATOM 928 O O . ALA A 1 118 ? 2.529 9.014 -23.969 1.00 81.69 118 ALA A O 1
ATOM 929 N N . VAL A 1 119 ? 4.648 9.696 -23.736 1.00 65.81 119 VAL A N 1
ATOM 930 C CA . VAL A 1 119 ? 4.847 10.048 -25.152 1.00 65.81 119 VAL A CA 1
ATOM 931 C C . VAL A 1 119 ? 4.881 8.760 -25.984 1.00 65.81 119 VAL A C 1
ATOM 933 O O . VAL A 1 119 ? 5.873 8.025 -25.938 1.00 65.81 119 VAL A O 1
ATOM 936 N N . GLY A 1 120 ? 3.793 8.485 -26.708 1.00 66.38 120 GLY A N 1
ATOM 937 C CA . GLY A 1 120 ? 3.597 7.254 -27.489 1.00 66.38 120 GLY A CA 1
ATOM 938 C C . GLY A 1 120 ? 2.144 6.772 -27.579 1.00 66.38 120 GLY A C 1
ATOM 939 O O . GLY A 1 120 ? 1.868 5.860 -28.353 1.00 66.38 120 GLY A O 1
ATOM 940 N N . GLY A 1 121 ? 1.225 7.403 -26.840 1.00 61.97 121 GLY A N 1
ATOM 941 C CA . GLY A 1 121 ? -0.189 7.030 -26.804 1.00 61.97 121 GLY A CA 1
ATOM 942 C C . GLY A 1 121 ? -0.495 6.006 -25.710 1.00 61.97 121 GLY A C 1
ATOM 943 O O . GLY A 1 121 ? 0.396 5.339 -25.182 1.00 61.97 121 GLY A O 1
ATOM 944 N N . THR A 1 122 ? -1.771 5.909 -25.345 1.00 66.94 122 THR A N 1
ATOM 945 C CA . THR A 1 122 ? -2.246 5.012 -24.292 1.00 66.94 122 THR A CA 1
ATOM 946 C C . THR A 1 122 ? -2.031 3.553 -24.694 1.00 66.94 122 THR A C 1
ATOM 948 O O . THR A 1 122 ? -2.553 3.089 -25.705 1.00 66.94 122 THR A O 1
ATOM 951 N N . ASN A 1 123 ? -1.256 2.808 -23.902 1.00 76.81 123 ASN A N 1
ATOM 952 C CA . ASN A 1 123 ? -1.131 1.364 -24.078 1.00 76.81 123 ASN A CA 1
ATOM 953 C C . ASN A 1 123 ? -2.293 0.662 -23.363 1.00 76.81 123 ASN A C 1
ATOM 955 O O . ASN A 1 123 ? -2.201 0.348 -22.173 1.00 76.81 123 ASN A O 1
ATOM 959 N N . ASP A 1 124 ? -3.374 0.407 -24.100 1.00 80.38 124 ASP A N 1
ATOM 960 C CA . ASP A 1 124 ? -4.613 -0.173 -23.564 1.00 80.38 124 ASP A CA 1
ATOM 961 C C . ASP A 1 124 ? -4.397 -1.497 -22.819 1.00 80.38 124 ASP A C 1
ATOM 963 O O . ASP A 1 124 ? -5.031 -1.737 -21.791 1.00 80.38 124 ASP A O 1
ATOM 967 N N . SER A 1 125 ? -3.458 -2.337 -23.271 1.00 85.94 125 SER A N 1
ATOM 968 C CA . SER A 1 125 ? -3.156 -3.618 -22.612 1.00 85.94 125 SER A CA 1
ATOM 969 C C . SER A 1 125 ? -2.541 -3.459 -21.218 1.00 85.94 125 SER A C 1
ATOM 971 O O . SER A 1 125 ? -2.751 -4.305 -20.350 1.00 85.94 125 SER A O 1
ATOM 973 N N . LEU A 1 126 ? -1.807 -2.367 -20.984 1.00 85.88 126 LEU A N 1
ATOM 974 C CA . LEU A 1 126 ? -1.232 -2.043 -19.679 1.00 85.88 126 LEU A CA 1
ATOM 975 C C . LEU A 1 126 ? -2.221 -1.264 -18.810 1.00 85.88 126 LEU A C 1
ATOM 977 O O . LEU A 1 126 ? -2.250 -1.457 -17.594 1.00 85.88 126 LEU A O 1
ATOM 981 N N . LEU A 1 127 ? -3.033 -0.404 -19.429 1.00 89.44 127 LEU A N 1
ATOM 982 C CA . LEU A 1 127 ? -3.971 0.464 -18.729 1.00 89.44 127 LEU A CA 1
ATOM 983 C C . LEU A 1 127 ? -5.199 -0.297 -18.214 1.00 89.44 127 LEU A C 1
ATOM 985 O O . LEU A 1 127 ? -5.587 -0.111 -17.061 1.00 89.44 127 LEU A O 1
ATOM 989 N N . LYS A 1 128 ? -5.791 -1.177 -19.029 1.00 91.75 128 LYS A N 1
ATOM 990 C CA . LYS A 1 128 ? -7.005 -1.926 -18.676 1.00 91.75 128 LYS A CA 1
ATOM 991 C C . LYS A 1 128 ? -6.927 -2.641 -17.314 1.00 91.75 128 LYS A C 1
ATOM 993 O O . LYS A 1 128 ? -7.784 -2.360 -16.479 1.00 91.75 128 LYS A O 1
ATOM 998 N N . PRO A 1 129 ? -5.908 -3.471 -17.008 1.00 94.12 129 PRO A N 1
ATOM 999 C CA . PRO A 1 129 ? -5.844 -4.149 -15.708 1.00 94.12 129 PRO A CA 1
ATOM 1000 C C . PRO A 1 129 ? -5.673 -3.184 -14.520 1.00 94.12 129 PRO A C 1
ATOM 1002 O O . PRO A 1 129 ? -6.085 -3.495 -13.400 1.00 94.12 129 PRO A O 1
ATOM 1005 N N . ILE A 1 130 ? -5.069 -2.008 -14.736 1.00 95.19 130 ILE A N 1
ATOM 1006 C CA . ILE A 1 130 ? -4.960 -0.965 -13.704 1.00 95.19 130 ILE A CA 1
ATOM 1007 C C . ILE A 1 130 ? -6.334 -0.346 -13.443 1.00 95.19 130 ILE A C 1
ATOM 1009 O O . ILE A 1 130 ? -6.718 -0.198 -12.285 1.00 95.19 130 ILE A O 1
ATOM 1013 N N . LEU A 1 131 ? -7.085 -0.021 -14.500 1.00 93.69 131 LEU A N 1
ATOM 1014 C CA . LEU A 1 131 ? -8.441 0.518 -14.383 1.00 93.69 131 LEU A CA 1
ATOM 1015 C C . LEU A 1 131 ? -9.384 -0.463 -13.686 1.00 93.69 131 LEU A C 1
ATOM 1017 O O . LEU A 1 131 ? -10.075 -0.062 -12.756 1.00 93.69 131 LEU A O 1
ATOM 1021 N N . GLU A 1 132 ? -9.340 -1.742 -14.056 1.00 94.25 132 GLU A N 1
ATOM 1022 C CA . GLU A 1 132 ? -10.125 -2.800 -13.407 1.00 94.25 132 GLU A CA 1
ATOM 1023 C C . GLU A 1 132 ? -9.795 -2.917 -11.910 1.00 94.25 132 GLU A C 1
ATOM 1025 O O . GLU A 1 132 ? -10.687 -3.061 -11.078 1.00 94.25 132 GLU A O 1
ATOM 1030 N N . SER A 1 133 ? -8.517 -2.790 -11.532 1.00 94.81 133 SER A N 1
ATOM 1031 C CA . SER A 1 133 ? -8.099 -2.830 -10.121 1.00 94.81 133 SER A CA 1
ATOM 1032 C C . SER A 1 133 ? -8.553 -1.591 -9.333 1.00 94.81 133 SER A C 1
ATOM 1034 O O . SER A 1 133 ? -8.935 -1.688 -8.162 1.00 94.81 133 SER A O 1
ATOM 1036 N N . LEU A 1 134 ? -8.528 -0.414 -9.967 1.00 93.75 134 LEU A N 1
ATOM 1037 C CA . LEU A 1 134 ? -9.052 0.822 -9.383 1.00 93.75 134 LEU A CA 1
ATOM 1038 C C . LEU A 1 134 ? -10.573 0.740 -9.202 1.00 93.75 134 LEU A C 1
ATOM 1040 O O . LEU A 1 134 ? -11.078 1.089 -8.137 1.00 93.75 134 LEU A O 1
ATOM 1044 N N . GLU A 1 135 ? -11.293 0.230 -10.200 1.00 91.31 135 GLU A N 1
ATOM 1045 C CA . GLU A 1 135 ? -12.737 0.005 -10.136 1.00 91.31 135 GLU A CA 1
ATOM 1046 C C . GLU A 1 135 ? -13.103 -1.022 -9.059 1.00 91.31 135 GLU A C 1
ATOM 1048 O O . GLU A 1 135 ? -13.982 -0.761 -8.238 1.00 91.31 135 GLU A O 1
ATOM 1053 N N . TYR A 1 136 ? -12.370 -2.137 -8.975 1.00 92.25 136 TYR A N 1
ATOM 1054 C CA . TYR A 1 136 ? -12.517 -3.103 -7.887 1.00 92.25 136 TYR A CA 1
ATOM 1055 C C . TYR A 1 136 ? -12.384 -2.429 -6.518 1.00 92.25 136 TYR A C 1
ATOM 1057 O O . TYR A 1 136 ? -13.221 -2.648 -5.643 1.00 92.25 136 TYR A O 1
ATOM 1065 N N . THR A 1 137 ? -11.379 -1.570 -6.335 1.00 91.12 137 THR A N 1
ATOM 1066 C CA . THR A 1 137 ? -11.202 -0.846 -5.070 1.00 91.12 137 THR A CA 1
ATOM 1067 C C . THR A 1 137 ? -12.386 0.081 -4.793 1.00 91.12 137 THR A C 1
ATOM 1069 O O . THR A 1 137 ? -12.922 0.078 -3.687 1.00 91.12 137 THR A O 1
ATOM 1072 N N . ASN A 1 138 ? -12.836 0.830 -5.801 1.00 89.50 138 ASN A N 1
ATOM 1073 C CA . ASN A 1 138 ? -13.961 1.756 -5.676 1.00 89.50 138 ASN A CA 1
ATOM 1074 C C . ASN A 1 138 ? -15.272 1.052 -5.311 1.00 89.50 138 ASN A C 1
ATOM 1076 O O . ASN A 1 138 ? -16.067 1.602 -4.554 1.00 89.50 138 ASN A O 1
ATOM 1080 N N . ASN A 1 139 ? -15.481 -0.160 -5.820 1.00 89.25 139 ASN A N 1
ATOM 1081 C CA . ASN A 1 139 ? -16.708 -0.923 -5.611 1.00 89.25 139 ASN A CA 1
ATOM 1082 C C . ASN A 1 139 ? -16.719 -1.734 -4.311 1.00 89.25 139 ASN A C 1
ATOM 1084 O O . ASN A 1 139 ? -17.781 -2.221 -3.932 1.00 89.25 139 ASN A O 1
ATOM 1088 N N . ASN A 1 140 ? -15.566 -1.908 -3.656 1.00 90.06 140 ASN A N 1
ATOM 1089 C CA . ASN A 1 140 ? -15.446 -2.799 -2.500 1.00 90.06 140 ASN A CA 1
ATOM 1090 C C . ASN A 1 140 ? -14.895 -2.133 -1.240 1.00 90.06 140 ASN A C 1
ATOM 1092 O O . ASN A 1 140 ? -15.024 -2.725 -0.171 1.00 90.06 140 ASN A O 1
ATOM 1096 N N . PHE A 1 141 ? -14.248 -0.969 -1.336 1.00 92.12 141 PHE A N 1
ATOM 1097 C CA . PHE A 1 141 ? -13.552 -0.342 -0.215 1.00 92.12 141 PHE A CA 1
ATOM 1098 C C . PHE A 1 141 ? -13.931 1.128 -0.045 1.00 92.12 141 PHE A C 1
ATOM 1100 O O . PHE A 1 141 ? -14.168 1.842 -1.018 1.00 92.12 141 PHE A O 1
ATOM 1107 N N . GLY A 1 142 ? -13.912 1.590 1.204 1.00 91.88 142 GLY A N 1
ATOM 1108 C CA . GLY A 1 142 ? -14.157 2.972 1.607 1.00 91.88 142 GLY A CA 1
ATOM 1109 C C . GLY A 1 142 ? -13.057 3.543 2.489 1.00 91.88 142 GLY A C 1
ATOM 1110 O O . GLY A 1 142 ? -12.342 2.811 3.176 1.00 91.88 142 GLY A O 1
ATOM 1111 N N . SER A 1 143 ? -12.920 4.870 2.482 1.00 92.38 143 SER A N 1
ATOM 1112 C CA . SER A 1 143 ? -11.907 5.575 3.276 1.00 92.38 143 SER A CA 1
ATOM 1113 C C . SER A 1 143 ? -12.316 5.758 4.733 1.00 92.38 143 SER A C 1
ATOM 1115 O O . SER A 1 143 ? -13.384 6.296 5.035 1.00 92.38 143 SER A O 1
ATOM 1117 N N . VAL A 1 144 ? -11.414 5.378 5.637 1.00 92.25 144 VAL A N 1
ATOM 1118 C CA . VAL A 1 144 ? -11.618 5.448 7.085 1.00 92.25 144 VAL A CA 1
ATOM 1119 C C . VAL A 1 144 ? -10.409 6.081 7.760 1.00 92.25 144 VAL A C 1
ATOM 1121 O O . VAL A 1 144 ? -9.261 5.716 7.503 1.00 92.25 144 VAL A O 1
ATOM 1124 N N . THR A 1 145 ? -10.702 6.996 8.674 1.00 92.62 145 THR A N 1
ATOM 1125 C CA . THR A 1 145 ? -9.764 7.586 9.621 1.00 92.62 145 THR A CA 1
ATOM 1126 C C . THR A 1 145 ? -10.201 7.200 11.027 1.00 92.62 145 THR A C 1
ATOM 1128 O O . THR A 1 145 ? -11.254 7.615 11.502 1.00 92.62 145 THR A O 1
ATOM 1131 N N . VAL A 1 146 ? -9.379 6.423 11.715 1.00 90.25 146 VAL A N 1
ATOM 1132 C CA . VAL A 1 146 ? -9.534 6.048 13.119 1.00 90.25 146 VAL A CA 1
ATOM 1133 C C . VAL A 1 146 ? -8.504 6.813 13.936 1.00 90.25 146 VAL A C 1
ATOM 1135 O O . VAL A 1 146 ? -7.310 6.772 13.636 1.00 90.25 146 VAL A O 1
ATOM 1138 N N . ALA A 1 147 ? -8.945 7.473 15.000 1.00 89.31 147 ALA A N 1
ATOM 1139 C CA . ALA A 1 147 ? -8.054 8.146 15.934 1.00 89.31 147 ALA A CA 1
ATOM 1140 C C . ALA A 1 147 ? -8.578 8.037 17.375 1.00 89.31 147 ALA A C 1
ATOM 1142 O O . ALA A 1 147 ? -9.788 7.963 17.593 1.00 89.31 147 ALA A O 1
ATOM 1143 N N . PRO A 1 148 ? -7.695 8.038 18.384 1.00 85.88 148 PRO A N 1
ATOM 1144 C CA . PRO A 1 148 ? -8.118 8.093 19.775 1.00 85.88 148 PRO A CA 1
ATOM 1145 C C . PRO A 1 148 ? -8.672 9.489 20.099 1.00 85.88 148 PRO A C 1
ATOM 1147 O O . PRO A 1 148 ? -8.141 10.489 19.614 1.00 85.88 148 PRO A O 1
ATOM 1150 N N . ARG A 1 149 ? -9.661 9.595 20.998 1.00 85.38 149 ARG A N 1
ATOM 1151 C CA . ARG A 1 149 ? -10.117 10.905 21.516 1.00 85.38 149 ARG A CA 1
ATOM 1152 C C . ARG A 1 149 ? -9.018 11.656 22.270 1.00 85.38 149 ARG A C 1
ATOM 1154 O O . ARG A 1 149 ? -9.006 12.882 22.292 1.00 85.38 149 ARG A O 1
ATOM 1161 N N . SER A 1 150 ? -8.078 10.932 22.878 1.00 82.06 150 SER A N 1
ATOM 1162 C CA . SER A 1 150 ? -6.933 11.507 23.587 1.00 82.06 150 SER A CA 1
ATOM 1163 C C . SER A 1 150 ? -5.695 10.616 23.498 1.00 82.06 150 SER A C 1
ATOM 1165 O O . SER A 1 150 ? -5.778 9.385 23.502 1.00 82.06 150 SER A O 1
ATOM 1167 N N . LYS A 1 151 ? -4.505 11.236 23.501 1.00 76.25 151 LYS A N 1
ATOM 1168 C CA . LYS A 1 151 ? -3.210 10.527 23.537 1.00 76.25 151 LYS A CA 1
ATOM 1169 C C . LYS A 1 151 ? -3.077 9.617 24.766 1.00 76.25 151 LYS A C 1
ATOM 1171 O O . LYS A 1 151 ? -2.466 8.554 24.680 1.00 76.25 151 LYS A O 1
ATOM 1176 N N . SER A 1 152 ? -3.665 10.020 25.896 1.00 74.31 152 SER A N 1
ATOM 1177 C CA . SER A 1 152 ? -3.681 9.224 27.132 1.00 74.31 152 SER A CA 1
ATOM 1178 C C . SER A 1 152 ? -4.469 7.923 26.949 1.00 74.31 152 SER A C 1
ATOM 1180 O O . SER A 1 152 ? -4.016 6.852 27.355 1.00 74.31 152 SER A O 1
ATOM 1182 N N . THR A 1 153 ? -5.607 8.007 26.257 1.00 72.75 153 THR A N 1
ATOM 1183 C CA . THR A 1 153 ? -6.483 6.872 25.952 1.00 72.75 153 THR A CA 1
ATOM 1184 C C . THR A 1 153 ? -5.790 5.868 25.033 1.00 72.75 153 THR A C 1
ATOM 1186 O O . THR A 1 153 ? -5.782 4.674 25.334 1.00 72.75 153 THR A O 1
ATOM 1189 N N . SER A 1 154 ? -5.075 6.350 24.005 1.00 76.50 154 SER A N 1
ATOM 1190 C CA . SER A 1 154 ? -4.254 5.496 23.130 1.00 76.50 154 SER A CA 1
ATOM 1191 C C . SER A 1 154 ? -3.265 4.632 23.912 1.00 76.50 154 SER A C 1
ATOM 1193 O O . SER A 1 154 ? -3.273 3.408 23.790 1.00 76.50 154 SER A O 1
ATOM 1195 N N . LYS A 1 155 ? -2.462 5.241 24.795 1.00 75.38 155 LYS A N 1
ATOM 1196 C CA . LYS A 1 155 ? -1.420 4.521 25.544 1.00 75.38 155 LYS A CA 1
ATOM 1197 C C . LYS A 1 155 ? -1.982 3.418 26.450 1.00 75.38 155 LYS A C 1
ATOM 1199 O O . LYS A 1 155 ? -1.317 2.403 26.635 1.00 75.38 155 LYS A O 1
ATOM 1204 N N . LYS A 1 156 ? -3.178 3.613 27.016 1.00 73.62 156 LYS A N 1
ATOM 1205 C CA . LYS A 1 156 ? -3.791 2.680 27.976 1.00 73.62 156 LYS A CA 1
ATOM 1206 C C . LYS A 1 156 ? -4.562 1.539 27.313 1.00 73.62 156 LYS A C 1
ATOM 1208 O O . LYS A 1 156 ? -4.602 0.450 27.872 1.00 73.62 156 LYS A O 1
ATOM 1213 N N . GLN A 1 157 ? -5.187 1.789 26.162 1.00 77.62 157 GLN A N 1
ATOM 1214 C CA . GLN A 1 157 ? -6.216 0.896 25.616 1.00 77.62 157 GLN A CA 1
ATOM 1215 C C . GLN A 1 157 ? -5.878 0.308 24.238 1.00 77.62 157 GLN A C 1
ATOM 1217 O O . GLN A 1 157 ? -6.481 -0.696 23.868 1.00 77.62 157 GLN A O 1
ATOM 1222 N N . ARG A 1 158 ? -4.889 0.843 23.496 1.00 76.19 158 ARG A N 1
ATOM 1223 C CA . ARG A 1 158 ? -4.597 0.396 22.114 1.00 76.19 158 ARG A CA 1
ATOM 1224 C C . ARG A 1 158 ? -4.319 -1.106 21.982 1.00 76.19 158 ARG A C 1
ATOM 1226 O O . ARG A 1 158 ? -4.785 -1.726 21.037 1.00 76.19 158 ARG A O 1
ATOM 1233 N N . ALA A 1 159 ? -3.636 -1.707 22.960 1.00 74.88 159 ALA A N 1
ATOM 1234 C CA . ALA A 1 159 ? -3.277 -3.128 22.930 1.00 74.88 159 ALA A CA 1
ATOM 1235 C C . ALA A 1 159 ? -4.489 -4.072 23.059 1.00 74.88 159 ALA A C 1
ATOM 1237 O O . ALA A 1 159 ? -4.392 -5.242 22.707 1.00 74.88 159 ALA A O 1
ATOM 1238 N N . GLN A 1 160 ? -5.619 -3.569 23.565 1.00 76.06 160 GLN A N 1
ATOM 1239 C CA . GLN A 1 160 ? -6.856 -4.332 23.753 1.00 76.06 160 GLN A CA 1
ATOM 1240 C C . GLN A 1 160 ? -7.873 -4.064 22.637 1.00 76.06 160 GLN A C 1
ATOM 1242 O O . GLN A 1 160 ? -8.939 -4.677 22.614 1.00 76.06 160 GLN A O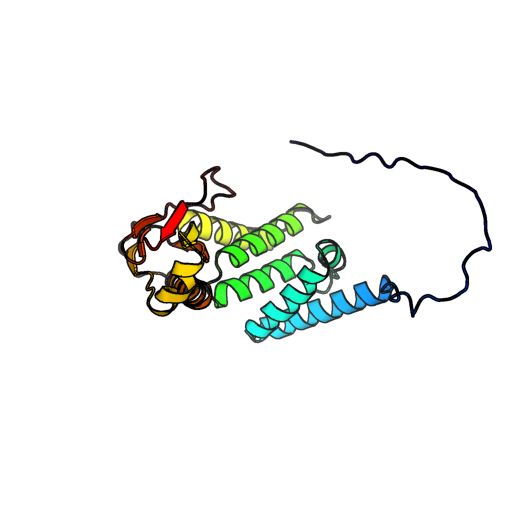 1
ATOM 1247 N N . LEU A 1 161 ? -7.566 -3.146 21.714 1.00 78.56 161 LEU A N 1
ATOM 1248 C CA . LEU A 1 161 ? -8.471 -2.829 20.625 1.00 78.56 161 LEU A CA 1
ATOM 1249 C C . LEU A 1 161 ? -8.580 -3.991 19.648 1.00 78.56 161 LEU A C 1
ATOM 1251 O O . LEU A 1 161 ? -7.590 -4.569 19.192 1.00 78.56 161 LEU A O 1
ATOM 1255 N N . LYS A 1 162 ? -9.824 -4.269 19.279 1.00 80.62 162 LYS A N 1
ATOM 1256 C CA . LYS A 1 162 ? -10.172 -5.191 18.214 1.00 80.62 162 LYS A CA 1
ATOM 1257 C C . LYS A 1 162 ? -11.127 -4.479 17.274 1.00 80.62 162 LYS A C 1
ATOM 1259 O O . LYS A 1 162 ? -12.161 -3.974 17.712 1.00 80.62 162 LYS A O 1
ATOM 1264 N N . LEU A 1 163 ? -10.753 -4.423 16.002 1.00 83.88 163 LEU A N 1
ATOM 1265 C CA . LEU A 1 163 ? -11.674 -4.054 14.942 1.00 83.88 163 LEU A CA 1
ATOM 1266 C C . LEU A 1 163 ? -12.496 -5.299 14.618 1.00 83.88 163 LEU A C 1
ATOM 1268 O O . LEU A 1 163 ? -11.944 -6.368 14.400 1.00 83.88 163 LEU A O 1
ATOM 1272 N N . ILE A 1 164 ? -13.814 -5.183 14.646 1.00 80.69 164 ILE A N 1
ATOM 1273 C CA . ILE A 1 164 ? -14.713 -6.296 14.364 1.00 80.69 164 ILE A CA 1
ATOM 1274 C C . ILE A 1 164 ? -15.541 -5.900 13.153 1.00 80.69 164 ILE A C 1
ATOM 1276 O O . ILE A 1 164 ? -16.369 -4.995 13.242 1.00 80.69 164 ILE A O 1
ATOM 1280 N N . ALA A 1 165 ? -15.322 -6.575 12.027 1.00 73.69 165 ALA A N 1
ATOM 1281 C CA . ALA A 1 165 ? -16.256 -6.531 10.910 1.00 73.69 165 ALA A CA 1
ATOM 1282 C C . ALA A 1 165 ? -17.499 -7.341 11.304 1.00 73.69 165 ALA A C 1
ATOM 1284 O O . ALA A 1 165 ? -17.394 -8.538 11.570 1.00 73.69 165 ALA A O 1
ATOM 1285 N N . VAL A 1 166 ? -18.654 -6.682 11.412 1.00 64.81 166 VAL A N 1
ATOM 1286 C CA . VAL A 1 166 ? -19.909 -7.326 11.843 1.00 64.81 166 VAL A CA 1
ATOM 1287 C C . VAL A 1 166 ? -20.708 -7.791 10.634 1.00 64.81 166 VAL A C 1
ATOM 1289 O O . VAL A 1 166 ? -21.264 -8.883 10.652 1.00 64.81 166 VAL A O 1
ATOM 1292 N N . VAL A 1 167 ? -20.752 -6.975 9.579 1.00 63.09 167 VAL A N 1
ATOM 1293 C CA . VAL A 1 167 ? -21.423 -7.297 8.315 1.00 63.09 167 VAL A CA 1
ATOM 1294 C C . VAL A 1 167 ? -20.637 -6.641 7.190 1.00 63.09 167 VAL A C 1
ATOM 1296 O O . VAL A 1 167 ? -20.512 -5.424 7.175 1.00 63.09 167 VAL A O 1
ATOM 1299 N N . LEU A 1 168 ? -20.118 -7.410 6.239 1.00 64.62 168 LEU A N 1
ATOM 1300 C CA . LEU A 1 168 ? -19.595 -6.840 4.996 1.00 64.62 168 LEU A CA 1
ATOM 1301 C C . LEU A 1 168 ? -20.776 -6.609 4.049 1.00 64.62 168 LEU A C 1
ATOM 1303 O O . LEU A 1 168 ? -21.639 -7.476 3.909 1.00 64.62 168 LEU A O 1
ATOM 1307 N N . SER A 1 169 ? -20.887 -5.404 3.487 1.00 55.41 169 SER A N 1
ATOM 1308 C CA . SER A 1 169 ? -22.084 -5.005 2.745 1.00 55.41 169 SER A CA 1
ATOM 1309 C C . SER A 1 169 ? -22.152 -5.706 1.384 1.00 55.41 169 SER A C 1
ATOM 1311 O O . SER A 1 169 ? -21.396 -5.384 0.475 1.00 55.41 169 SER A O 1
ATOM 1313 N N . THR A 1 170 ? -23.146 -6.595 1.273 1.00 52.91 170 THR A N 1
ATOM 1314 C CA . THR A 1 170 ? -23.963 -6.951 0.092 1.00 52.91 170 THR A CA 1
ATOM 1315 C C . THR A 1 170 ? -23.328 -7.718 -1.081 1.00 52.91 170 THR A C 1
ATOM 1317 O O . THR A 1 170 ? -23.158 -7.161 -2.160 1.00 52.91 170 THR A O 1
ATOM 1320 N N . ALA A 1 171 ? -23.130 -9.029 -0.892 1.00 47.03 171 ALA A N 1
ATOM 1321 C CA . ALA A 1 171 ? -23.324 -10.139 -1.852 1.00 47.03 171 ALA A CA 1
ATOM 1322 C C . ALA A 1 171 ? -23.231 -11.474 -1.059 1.00 47.03 171 ALA A C 1
ATOM 1324 O O . ALA A 1 171 ? -22.669 -11.452 0.035 1.00 47.03 171 ALA A O 1
ATOM 1325 N N . PRO A 1 172 ? -23.763 -12.627 -1.520 1.00 55.41 172 PRO A N 1
ATOM 1326 C CA . PRO A 1 172 ? -23.747 -13.890 -0.756 1.00 55.41 172 PRO A CA 1
ATOM 1327 C C . PRO A 1 172 ? -22.353 -14.540 -0.641 1.00 55.41 172 PRO A C 1
ATOM 1329 O O . PRO A 1 172 ? -22.232 -15.668 -0.163 1.00 55.41 172 PRO A O 1
ATOM 1332 N N . ASP A 1 173 ? -21.310 -13.843 -1.079 1.00 61.66 173 ASP A N 1
ATOM 1333 C CA . ASP A 1 173 ? -19.976 -14.387 -1.243 1.00 61.66 173 ASP A CA 1
ATOM 1334 C C . ASP A 1 173 ? -19.117 -14.155 -0.001 1.00 61.66 173 ASP A C 1
ATOM 1336 O O . ASP A 1 173 ? -19.163 -13.118 0.665 1.00 61.66 173 ASP A O 1
ATOM 1340 N N . LEU A 1 174 ? -18.314 -15.168 0.313 1.00 69.44 174 LEU A N 1
ATOM 1341 C CA . LEU A 1 174 ? -17.312 -15.106 1.366 1.00 69.44 174 LEU A CA 1
ATOM 1342 C C . LEU A 1 174 ? -16.373 -13.901 1.144 1.00 69.44 174 LEU A C 1
ATOM 1344 O O . LEU A 1 174 ? -16.061 -13.578 -0.005 1.00 69.44 174 LEU A O 1
ATOM 1348 N N . PRO A 1 175 ? -15.869 -13.270 2.222 1.00 80.06 175 PRO A N 1
ATOM 1349 C CA . PRO A 1 175 ? -14.942 -12.149 2.106 1.00 80.06 175 PRO A CA 1
ATOM 1350 C C . PRO A 1 175 ? -13.737 -12.515 1.231 1.00 80.06 175 PRO A C 1
ATOM 1352 O O . PRO A 1 175 ? -13.133 -13.577 1.415 1.00 80.06 175 PRO A O 1
ATOM 1355 N N . THR A 1 176 ? -13.351 -11.636 0.304 1.00 87.94 176 THR A N 1
ATOM 1356 C CA . THR A 1 176 ? -12.201 -11.905 -0.569 1.00 87.94 176 THR A CA 1
ATOM 1357 C C . THR A 1 176 ? -10.895 -11.903 0.240 1.00 87.94 176 THR A C 1
ATOM 1359 O O . THR A 1 176 ? -10.801 -11.242 1.282 1.00 87.94 176 THR A O 1
ATOM 1362 N N . PRO A 1 177 ? -9.830 -12.584 -0.229 1.00 90.94 177 PRO A N 1
ATOM 1363 C CA . PRO A 1 177 ? -8.536 -12.556 0.451 1.00 90.94 177 PRO A CA 1
ATOM 1364 C C . PRO A 1 177 ? -7.992 -11.139 0.686 1.00 90.94 177 PRO A C 1
ATOM 1366 O O . PRO A 1 177 ? -7.385 -10.883 1.725 1.00 90.94 177 PRO A O 1
ATOM 1369 N N . ASP A 1 178 ? -8.232 -10.206 -0.240 1.00 93.06 178 ASP A N 1
ATOM 1370 C CA . ASP A 1 178 ? -7.807 -8.809 -0.088 1.00 93.06 178 ASP A CA 1
ATOM 1371 C C . ASP A 1 178 ? -8.597 -8.086 1.006 1.00 93.06 178 ASP A C 1
ATOM 1373 O O . ASP A 1 178 ? -8.014 -7.337 1.791 1.00 93.06 178 ASP A O 1
ATOM 1377 N N . GLN A 1 179 ? -9.907 -8.337 1.103 1.00 91.75 179 GLN A N 1
ATOM 1378 C CA . GLN A 1 179 ? -10.745 -7.770 2.160 1.00 91.75 179 GLN A CA 1
ATOM 1379 C C . GLN A 1 179 ? -10.296 -8.262 3.541 1.00 91.75 179 GLN A C 1
ATOM 1381 O O . GLN A 1 179 ? -10.124 -7.458 4.458 1.00 91.75 179 GLN A O 1
ATOM 1386 N N . LEU A 1 180 ? -10.024 -9.564 3.679 1.00 91.94 180 LEU A N 1
ATOM 1387 C CA . LEU A 1 180 ? -9.519 -10.150 4.924 1.00 91.94 180 LEU A CA 1
ATOM 1388 C C . LEU A 1 180 ? -8.156 -9.570 5.318 1.00 91.94 180 LEU A C 1
ATOM 1390 O O . LEU A 1 180 ? -7.955 -9.184 6.470 1.00 91.94 180 LEU A O 1
ATOM 1394 N N . LYS A 1 181 ? -7.228 -9.463 4.360 1.00 94.62 181 LYS A N 1
ATOM 1395 C CA . LYS A 1 181 ? -5.909 -8.860 4.596 1.00 94.62 181 LYS A CA 1
ATOM 1396 C C . LYS A 1 181 ? -6.008 -7.394 4.991 1.00 94.62 181 LYS A C 1
ATOM 1398 O O . L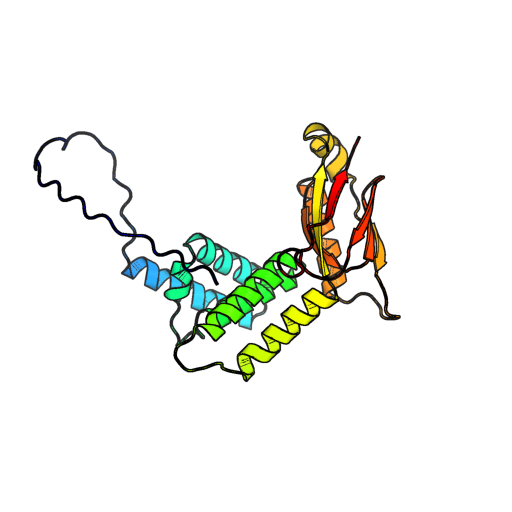YS A 1 181 ? -5.290 -6.971 5.887 1.00 94.62 181 LYS A O 1
ATOM 1403 N N . SER A 1 182 ? -6.895 -6.631 4.357 1.00 94.94 182 SER A N 1
ATOM 1404 C CA . SER A 1 182 ? -7.120 -5.222 4.686 1.00 94.94 182 SER A CA 1
ATOM 1405 C C . SER A 1 182 ? -7.612 -5.033 6.121 1.00 94.94 182 SER A C 1
ATOM 1407 O O . SER A 1 182 ? -7.094 -4.177 6.840 1.00 94.94 182 SER A O 1
ATOM 1409 N N . ILE A 1 183 ? -8.538 -5.882 6.577 1.00 93.50 183 ILE A N 1
ATOM 1410 C CA . ILE A 1 183 ? -9.010 -5.873 7.967 1.00 93.50 183 ILE A CA 1
ATOM 1411 C C . ILE A 1 183 ? -7.868 -6.236 8.925 1.00 93.50 183 ILE A C 1
ATOM 1413 O O . ILE A 1 183 ? -7.652 -5.528 9.907 1.00 93.50 183 ILE A O 1
ATOM 1417 N N . ALA A 1 184 ? -7.104 -7.291 8.624 1.00 93.50 184 ALA A N 1
ATOM 1418 C CA . ALA A 1 184 ? -5.972 -7.716 9.449 1.00 93.50 184 ALA A CA 1
ATOM 1419 C C . ALA A 1 184 ? -4.878 -6.636 9.545 1.00 93.50 184 ALA A C 1
ATOM 1421 O O . ALA A 1 184 ? -4.356 -6.375 10.630 1.00 93.50 184 ALA A O 1
ATOM 1422 N N . PHE A 1 185 ? -4.574 -5.969 8.429 1.00 95.12 185 PHE A N 1
ATOM 1423 C CA . PHE A 1 185 ? -3.640 -4.849 8.376 1.00 95.12 185 PHE A CA 1
ATOM 1424 C C . PHE A 1 185 ? -4.124 -3.683 9.243 1.00 95.12 185 PHE A C 1
ATOM 1426 O O . PHE A 1 185 ? -3.385 -3.201 10.100 1.00 95.12 185 PHE A O 1
ATOM 1433 N N . ALA A 1 186 ? -5.384 -3.266 9.086 1.00 94.31 186 ALA A N 1
ATOM 1434 C CA . ALA A 1 186 ? -5.962 -2.197 9.895 1.00 94.31 186 ALA A CA 1
ATOM 1435 C C . ALA A 1 186 ? -5.949 -2.540 11.392 1.00 94.31 186 ALA A C 1
ATOM 1437 O O . ALA A 1 186 ? -5.539 -1.716 12.208 1.00 94.31 186 ALA A O 1
ATOM 1438 N N . GLU A 1 187 ? -6.329 -3.766 11.761 1.00 92.12 187 GLU A N 1
ATOM 1439 C CA . GLU A 1 187 ? -6.245 -4.247 13.141 1.00 92.12 187 GLU A CA 1
ATOM 1440 C C . GLU A 1 187 ? -4.836 -4.128 13.718 1.00 92.12 187 GLU A C 1
ATOM 1442 O O . GLU A 1 187 ? -4.674 -3.663 14.848 1.00 92.12 187 GLU A O 1
ATOM 1447 N N . GLN A 1 188 ? -3.824 -4.562 12.964 1.00 92.44 188 GLN A N 1
ATOM 1448 C CA . GLN A 1 188 ? -2.435 -4.502 13.399 1.00 92.44 188 GLN A CA 1
ATOM 1449 C C . GLN A 1 188 ? -2.001 -3.051 13.644 1.00 92.44 188 GLN A C 1
ATOM 1451 O O . GLN A 1 188 ? -1.519 -2.729 14.731 1.00 92.44 188 GLN A O 1
ATOM 1456 N N . ILE A 1 189 ? -2.248 -2.156 12.685 1.00 92.62 189 ILE A N 1
ATOM 1457 C CA . ILE A 1 189 ? -1.860 -0.744 12.794 1.00 92.62 189 ILE A CA 1
ATOM 1458 C C . ILE A 1 189 ? -2.595 -0.041 13.946 1.00 92.62 189 ILE A C 1
ATOM 1460 O O . ILE A 1 189 ? -1.979 0.731 14.689 1.00 92.62 189 ILE A O 1
ATOM 1464 N N . ILE A 1 190 ? -3.882 -0.337 14.159 1.00 90.31 190 ILE A N 1
ATOM 1465 C CA . ILE A 1 190 ? -4.657 0.198 15.289 1.00 90.31 190 ILE A CA 1
ATOM 1466 C C . ILE A 1 190 ? -4.084 -0.299 16.621 1.00 90.31 190 ILE A C 1
ATOM 1468 O O . ILE A 1 190 ? -3.935 0.498 17.548 1.00 90.31 190 ILE A O 1
ATOM 1472 N N . LYS A 1 191 ? -3.721 -1.581 16.737 1.00 88.38 191 LYS A N 1
ATOM 1473 C CA . LYS A 1 191 ? -3.114 -2.132 17.963 1.00 88.38 191 LYS A CA 1
ATOM 1474 C C . LYS A 1 191 ? -1.760 -1.487 18.267 1.00 88.38 191 LYS A C 1
ATOM 1476 O O . LYS A 1 191 ? -1.476 -1.154 19.419 1.00 88.38 191 LYS A O 1
ATOM 1481 N N . GLU A 1 192 ? -0.940 -1.277 17.241 1.00 87.94 192 GLU A N 1
ATOM 1482 C CA . GLU A 1 192 ? 0.407 -0.714 17.375 1.00 87.94 192 GLU A CA 1
ATOM 1483 C C . GLU A 1 192 ? 0.386 0.792 17.677 1.00 87.94 192 GLU A C 1
ATOM 1485 O O . GLU A 1 192 ? 1.095 1.273 18.568 1.00 87.94 192 GLU A O 1
ATOM 1490 N N . THR A 1 193 ? -0.446 1.558 16.970 1.00 86.81 193 THR A N 1
ATOM 1491 C CA . THR A 1 193 ? -0.388 3.030 16.984 1.00 86.81 193 THR A CA 1
ATOM 1492 C C . THR A 1 193 ? -1.574 3.687 17.693 1.00 86.81 193 THR A C 1
ATOM 1494 O O . THR A 1 193 ? -1.459 4.812 18.181 1.00 86.81 193 THR A O 1
ATOM 1497 N N . GLY A 1 194 ? -2.701 2.983 17.813 1.00 85.94 194 GLY A N 1
ATOM 1498 C CA . GLY A 1 194 ? -3.978 3.530 18.267 1.00 85.94 194 GLY A CA 1
ATOM 1499 C C . GLY A 1 194 ? -4.719 4.349 17.205 1.00 85.94 194 GLY A C 1
ATOM 1500 O O . GLY A 1 194 ? -5.805 4.846 17.484 1.00 85.94 194 GLY A O 1
ATOM 1501 N N . SER A 1 195 ? -4.169 4.494 16.002 1.00 89.50 195 SER A N 1
ATOM 1502 C CA . SER A 1 195 ? -4.777 5.245 14.904 1.00 89.50 195 SER A CA 1
ATOM 1503 C C . SER A 1 195 ? -4.693 4.443 13.611 1.00 89.50 195 SER A C 1
ATOM 1505 O O . SER A 1 195 ? -3.885 3.531 13.486 1.00 89.50 195 SER A O 1
ATOM 1507 N N . PHE A 1 196 ? -5.515 4.780 12.628 1.00 93.12 196 PHE A N 1
ATOM 1508 C CA . PHE A 1 196 ? -5.441 4.187 11.299 1.00 93.12 196 PHE A CA 1
ATOM 1509 C C . PHE A 1 196 ? -5.990 5.160 10.270 1.00 93.12 196 PHE A C 1
ATOM 1511 O O . PHE A 1 196 ? -7.007 5.800 10.502 1.00 93.12 196 PHE A O 1
ATOM 1518 N N . ILE A 1 197 ? -5.312 5.279 9.137 1.00 92.88 197 ILE A N 1
ATOM 1519 C CA . ILE A 1 197 ? -5.799 6.026 7.980 1.00 92.88 197 ILE A CA 1
ATOM 1520 C C . ILE A 1 197 ? -5.626 5.090 6.800 1.00 92.88 197 ILE A C 1
ATOM 1522 O O . ILE A 1 197 ? -4.499 4.724 6.468 1.00 92.88 197 ILE A O 1
ATOM 1526 N N . GLY A 1 198 ? -6.729 4.672 6.195 1.00 93.88 198 GLY A N 1
ATOM 1527 C CA . GLY A 1 198 ? -6.665 3.659 5.158 1.00 93.88 198 GLY A CA 1
ATOM 1528 C C . GLY A 1 198 ? -7.995 3.387 4.485 1.00 93.88 198 GLY A C 1
ATOM 1529 O O . GLY A 1 198 ? -8.973 4.115 4.663 1.00 93.88 198 GLY A O 1
ATOM 1530 N N . LEU A 1 199 ? -8.004 2.321 3.691 1.00 94.31 199 LEU A N 1
ATOM 1531 C CA . LEU A 1 199 ? -9.210 1.787 3.083 1.00 94.31 199 LEU A CA 1
ATOM 1532 C C . LEU A 1 199 ? -9.618 0.509 3.816 1.00 94.31 199 LEU A C 1
ATOM 1534 O O . LEU A 1 199 ? -8.769 -0.346 4.069 1.00 94.31 199 LEU A O 1
ATOM 1538 N N . LEU A 1 200 ? -10.904 0.397 4.139 1.00 93.69 200 LEU A N 1
ATOM 1539 C CA . LEU A 1 200 ? -11.532 -0.817 4.659 1.00 93.69 200 LEU A CA 1
ATOM 1540 C C . LEU A 1 200 ? -12.599 -1.298 3.676 1.00 93.69 200 LEU A C 1
ATOM 1542 O O . LEU A 1 200 ? -13.174 -0.463 2.976 1.00 93.69 200 LEU A O 1
ATOM 1546 N N . PRO A 1 201 ? -12.880 -2.608 3.613 1.00 93.25 201 PRO A N 1
ATOM 1547 C CA . PRO A 1 201 ? -14.016 -3.109 2.856 1.00 93.25 201 PRO A CA 1
ATOM 1548 C C . PRO A 1 201 ? -15.312 -2.395 3.255 1.00 93.25 201 PRO A C 1
ATOM 1550 O O . PRO A 1 201 ? -15.487 -2.027 4.416 1.00 93.25 201 PRO A O 1
ATOM 1553 N N . ALA A 1 202 ? -16.231 -2.186 2.319 1.00 90.06 202 ALA A N 1
ATOM 1554 C CA . ALA A 1 202 ? -17.525 -1.626 2.672 1.00 90.06 202 ALA A CA 1
ATOM 1555 C C . ALA A 1 202 ? -18.317 -2.594 3.549 1.00 90.06 202 ALA A C 1
ATOM 1557 O O . ALA A 1 202 ? -18.375 -3.806 3.323 1.00 90.06 202 ALA A O 1
ATOM 1558 N N . GLY A 1 203 ? -18.941 -2.044 4.580 1.00 89.94 203 GLY A N 1
ATOM 1559 C CA . GLY A 1 203 ? -19.577 -2.843 5.608 1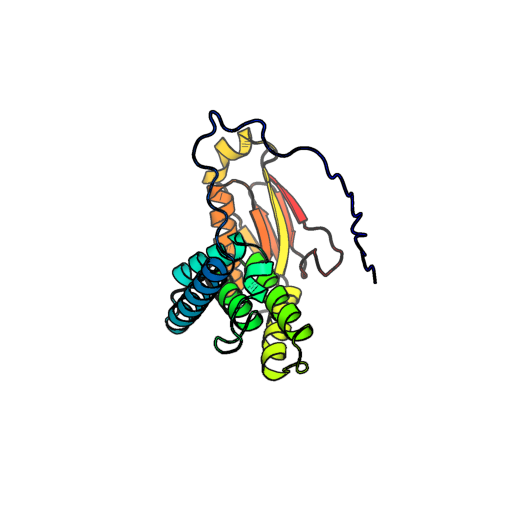.00 89.94 203 GLY A CA 1
ATOM 1560 C C . GLY A 1 203 ? -19.676 -2.131 6.941 1.00 89.94 203 GLY A C 1
ATOM 1561 O O . GLY A 1 203 ? -19.213 -1.011 7.127 1.00 89.94 203 GLY A O 1
ATOM 1562 N N . TYR A 1 204 ? -20.300 -2.809 7.885 1.00 89.31 204 TYR A N 1
ATOM 1563 C CA . TYR A 1 204 ? -20.457 -2.375 9.254 1.00 89.31 204 TYR A CA 1
ATOM 1564 C C . TYR A 1 204 ? -19.322 -2.905 10.127 1.00 89.31 204 TYR A C 1
ATOM 1566 O O . TYR A 1 204 ? -19.036 -4.108 10.163 1.00 89.31 204 TYR A O 1
ATOM 1574 N N . TYR A 1 205 ? -18.737 -1.999 10.901 1.00 91.19 205 TYR A N 1
ATOM 1575 C CA . TYR A 1 205 ? -17.627 -2.258 11.798 1.00 91.19 205 TYR A CA 1
ATOM 1576 C C . TYR A 1 205 ? -17.952 -1.807 13.213 1.00 91.19 205 TYR A C 1
ATOM 1578 O O . TYR A 1 205 ? -18.663 -0.827 13.439 1.00 91.19 205 TYR A O 1
ATOM 1586 N N . LYS A 1 206 ? -17.355 -2.506 14.173 1.00 88.94 206 LYS A N 1
ATOM 1587 C CA . LYS A 1 206 ? -17.310 -2.111 15.574 1.00 88.94 206 LYS A CA 1
ATOM 1588 C C . LYS A 1 206 ? -15.858 -1.996 16.024 1.00 88.94 206 LYS A C 1
ATOM 1590 O O . LYS A 1 206 ? -15.057 -2.899 15.784 1.00 88.94 206 LYS A O 1
ATOM 1595 N N . LEU A 1 207 ? -15.528 -0.896 16.688 1.00 88.12 207 LEU A N 1
ATOM 1596 C CA . LEU A 1 207 ? -14.229 -0.646 17.298 1.00 88.12 207 LEU A CA 1
ATOM 1597 C C . LEU A 1 207 ? -14.445 -0.132 18.723 1.00 88.12 207 LEU A C 1
ATOM 1599 O O . LEU A 1 207 ? -14.945 0.972 18.923 1.00 88.12 207 LEU A O 1
ATOM 1603 N N . ALA A 1 208 ? -14.047 -0.933 19.714 1.00 84.44 208 ALA A N 1
ATOM 1604 C CA . ALA A 1 208 ? -14.408 -0.706 21.116 1.00 84.44 208 ALA A CA 1
ATOM 1605 C C . ALA A 1 208 ? -15.939 -0.548 21.276 1.00 84.44 208 ALA A C 1
ATOM 1607 O O . ALA A 1 208 ? -16.686 -1.460 20.912 1.00 84.44 208 ALA A O 1
ATOM 1608 N N . ASP A 1 209 ? -16.397 0.593 21.790 1.00 82.94 209 ASP A N 1
ATOM 1609 C CA . ASP A 1 209 ? -17.818 0.910 21.980 1.00 82.94 209 ASP A CA 1
ATOM 1610 C C . ASP A 1 209 ? -18.444 1.624 20.771 1.00 82.94 209 ASP A C 1
ATOM 1612 O O . ASP A 1 209 ? -19.658 1.808 20.722 1.00 82.94 209 ASP A O 1
ATOM 1616 N N . GLU A 1 210 ? -17.633 2.009 19.784 1.00 86.62 210 GLU A N 1
ATOM 1617 C CA . GLU A 1 210 ? -18.073 2.777 18.623 1.00 86.62 210 GLU A CA 1
ATOM 1618 C C . GLU A 1 210 ? -18.409 1.834 17.467 1.00 86.62 210 GLU A C 1
ATOM 1620 O O . GLU A 1 210 ? -17.695 0.865 17.195 1.00 86.62 210 GLU A O 1
ATOM 1625 N N . SER A 1 211 ? -19.500 2.123 16.765 1.00 89.06 211 SER A N 1
ATOM 1626 C CA . SER A 1 211 ? -19.869 1.415 15.541 1.00 89.06 211 SER A CA 1
ATOM 1627 C C . SER A 1 211 ? -19.973 2.388 14.380 1.00 89.06 211 SER A C 1
ATOM 1629 O O . SER A 1 211 ? -20.401 3.526 14.557 1.00 89.06 211 SER A O 1
ATOM 1631 N N . PHE A 1 212 ? -19.569 1.948 13.195 1.00 90.81 212 PHE A N 1
ATOM 1632 C CA . PHE A 1 212 ? -19.555 2.781 11.999 1.00 90.81 212 PHE A CA 1
ATOM 1633 C C . PHE A 1 212 ? -19.754 1.934 10.743 1.00 90.81 212 PHE A C 1
ATOM 1635 O O . PHE A 1 212 ? -19.413 0.752 10.711 1.00 90.81 212 PHE A O 1
ATOM 1642 N N . THR A 1 213 ? -20.288 2.556 9.696 1.00 90.62 213 THR A N 1
ATOM 1643 C CA . THR A 1 213 ? -20.535 1.911 8.402 1.00 90.62 213 THR A CA 1
ATOM 1644 C C . THR A 1 213 ? -19.603 2.499 7.366 1.00 90.62 213 THR A C 1
ATOM 1646 O O . THR A 1 213 ? -19.666 3.693 7.120 1.00 90.62 213 THR A O 1
ATOM 1649 N N . VAL A 1 214 ? -18.771 1.672 6.747 1.00 90.38 214 VAL A N 1
ATOM 1650 C CA . VAL A 1 214 ? -17.901 2.031 5.628 1.00 90.38 214 VAL A CA 1
ATOM 1651 C C . VAL A 1 214 ? -18.684 1.924 4.329 1.00 90.38 214 VAL A C 1
ATOM 1653 O O . VAL A 1 214 ? -19.193 0.856 3.992 1.00 90.38 214 VAL A O 1
ATOM 1656 N N . GLU A 1 215 ? -18.773 3.033 3.602 1.00 87.31 215 GLU A N 1
ATOM 1657 C CA . GLU A 1 215 ? -19.377 3.078 2.271 1.00 87.31 215 GLU A CA 1
ATOM 1658 C C . GLU A 1 215 ? -18.336 2.847 1.178 1.00 87.31 215 GLU A C 1
ATOM 1660 O O . GLU A 1 215 ? -17.180 3.231 1.327 1.00 87.31 215 GLU A O 1
ATOM 1665 N N . ASN A 1 216 ? -18.767 2.292 0.047 1.00 86.50 2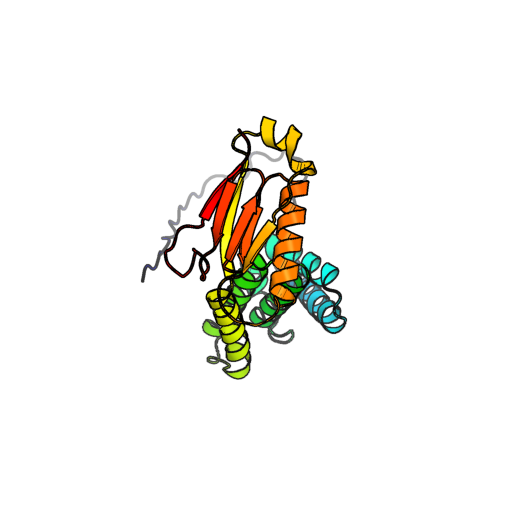16 ASN A N 1
ATOM 1666 C CA . ASN A 1 216 ? -17.918 2.134 -1.130 1.00 86.50 216 ASN A CA 1
ATOM 1667 C C . ASN A 1 216 ? -17.408 3.478 -1.676 1.00 86.50 216 ASN A C 1
ATOM 1669 O O . ASN A 1 216 ? -18.141 4.475 -1.736 1.00 86.50 216 ASN A O 1
ATOM 1673 N N . GLY A 1 217 ? -16.159 3.445 -2.140 1.00 79.69 217 GLY A N 1
ATOM 1674 C CA . GLY A 1 217 ? -15.466 4.511 -2.844 1.00 79.69 217 GLY A CA 1
ATOM 1675 C C . GLY A 1 217 ? -14.467 5.272 -1.961 1.00 79.69 217 GLY A C 1
ATOM 1676 O O . GLY A 1 217 ? -14.860 5.847 -0.943 1.00 79.69 217 GLY A O 1
ATOM 1677 N N . PRO A 1 218 ? -13.182 5.369 -2.358 1.00 74.56 218 PRO A N 1
ATOM 1678 C CA . PRO A 1 218 ? -12.217 6.244 -1.706 1.00 74.56 218 PRO A CA 1
ATOM 1679 C C . PRO A 1 218 ? -12.697 7.704 -1.677 1.00 74.56 218 PRO A C 1
ATOM 1681 O O . PRO A 1 218 ? -13.239 8.222 -2.662 1.00 74.56 218 PRO A O 1
ATOM 1684 N N . SER A 1 219 ? -12.466 8.393 -0.559 1.00 72.56 219 SER A N 1
ATOM 1685 C CA . SER A 1 219 ? -12.887 9.786 -0.342 1.00 72.56 219 SER A CA 1
ATOM 1686 C C . SER A 1 219 ? -12.293 10.757 -1.362 1.00 72.56 219 SER A C 1
ATOM 1688 O O . SER A 1 219 ? -12.945 11.712 -1.775 1.00 72.56 219 SER A O 1
ATOM 1690 N N . GLU A 1 220 ? -11.064 10.487 -1.813 1.00 59.75 220 GLU A N 1
ATOM 1691 C CA . GLU A 1 220 ? -10.358 11.311 -2.803 1.00 59.75 220 GLU A CA 1
ATOM 1692 C C . GLU A 1 220 ? -11.061 11.318 -4.183 1.00 59.75 220 GLU A C 1
ATOM 1694 O O . GLU A 1 220 ? -10.816 12.225 -4.972 1.00 59.75 220 GLU A O 1
ATOM 1699 N N . TYR A 1 221 ? -11.973 10.367 -4.460 1.00 51.84 221 TYR A N 1
ATOM 1700 C CA . TYR A 1 221 ? -12.594 10.161 -5.785 1.00 51.84 221 TYR A CA 1
ATOM 1701 C C . TYR A 1 221 ? -14.094 10.379 -5.824 1.00 51.84 221 TYR A C 1
ATOM 1703 O O . TYR A 1 221 ? -14.643 10.781 -6.845 1.00 51.84 221 TYR A O 1
ATOM 1711 N N . THR A 1 222 ? -14.767 10.114 -4.713 1.00 54.81 222 THR A N 1
ATOM 1712 C CA . THR A 1 222 ? -16.224 10.238 -4.630 1.00 54.81 222 THR A CA 1
ATOM 1713 C C . THR A 1 222 ? -16.674 11.625 -4.171 1.00 54.81 222 THR A C 1
ATOM 1715 O O . THR A 1 222 ? -17.872 11.876 -4.074 1.00 54.81 222 THR A O 1
ATOM 1718 N N . GLY A 1 223 ? -15.734 12.517 -3.824 1.00 58.81 223 GLY A N 1
ATOM 1719 C CA . GLY A 1 223 ? -16.034 13.776 -3.133 1.00 58.81 223 GLY A CA 1
ATOM 1720 C C . GLY A 1 223 ? -16.591 13.569 -1.718 1.00 58.81 223 GLY A C 1
ATOM 1721 O O . GLY A 1 223 ? -16.940 14.537 -1.039 1.00 58.81 223 GLY A O 1
ATOM 1722 N N . LYS A 1 224 ? -16.677 12.314 -1.256 1.00 63.34 224 LYS A N 1
ATOM 1723 C CA . LYS A 1 224 ? -17.107 11.967 0.094 1.00 63.34 224 LYS A CA 1
ATOM 1724 C C . LYS A 1 224 ? -15.973 12.243 1.061 1.00 63.34 224 LYS A C 1
ATOM 1726 O O . LYS A 1 224 ? -14.803 12.067 0.743 1.00 63.34 224 LYS A O 1
ATOM 1731 N N . ARG A 1 225 ? -16.311 12.665 2.275 1.00 69.56 225 ARG A N 1
ATOM 1732 C CA . ARG A 1 225 ? -15.314 12.785 3.341 1.00 69.56 225 ARG A CA 1
ATOM 1733 C C . ARG A 1 225 ? -14.974 11.391 3.870 1.00 69.56 225 ARG A C 1
ATOM 1735 O O . ARG A 1 225 ? -15.875 10.555 3.939 1.00 69.56 225 ARG A O 1
ATOM 1742 N N . PRO A 1 226 ? -13.713 11.137 4.258 1.00 79.00 226 PRO A N 1
ATOM 1743 C CA . PRO A 1 226 ? -13.384 9.909 4.961 1.00 79.00 226 PRO A CA 1
ATOM 1744 C C . PRO A 1 226 ? -14.203 9.828 6.248 1.00 79.00 226 PRO A C 1
ATOM 1746 O O . PRO A 1 226 ? -14.494 10.846 6.888 1.00 79.00 226 PRO A O 1
ATOM 1749 N N . ILE A 1 227 ? -14.564 8.610 6.631 1.00 85.19 227 ILE A N 1
ATOM 1750 C CA . ILE A 1 227 ? -15.293 8.379 7.873 1.00 85.19 227 ILE A CA 1
ATOM 1751 C C . ILE A 1 227 ? -14.331 8.585 9.029 1.00 85.19 227 ILE A C 1
ATOM 1753 O O . ILE A 1 227 ? -13.314 7.901 9.118 1.00 85.19 227 ILE A O 1
ATOM 1757 N N . ASN A 1 228 ? -14.655 9.524 9.914 1.00 86.50 228 ASN A N 1
ATOM 1758 C CA . ASN A 1 228 ? -13.848 9.818 11.090 1.00 86.50 228 ASN A CA 1
ATOM 1759 C C . ASN A 1 228 ? -14.423 9.085 12.302 1.00 86.50 228 ASN A C 1
ATOM 1761 O O . ASN A 1 228 ? -15.505 9.419 12.781 1.00 86.50 228 ASN A O 1
ATOM 1765 N N . VAL A 1 229 ? -13.679 8.106 12.806 1.00 84.25 229 VAL A N 1
ATOM 1766 C CA . VAL A 1 229 ? -14.028 7.305 13.980 1.00 84.25 229 VAL A CA 1
ATOM 1767 C C . VAL A 1 229 ? -13.118 7.716 15.129 1.00 84.25 229 VAL A C 1
ATOM 1769 O O . VAL A 1 229 ? -11.905 7.492 15.092 1.00 84.25 229 VAL A O 1
ATOM 1772 N N . LEU A 1 230 ? -13.706 8.325 16.158 1.00 83.62 230 LEU A N 1
ATOM 1773 C CA . LEU A 1 230 ? -13.001 8.691 17.382 1.00 83.62 230 LEU A CA 1
ATOM 1774 C C . LEU A 1 230 ? -13.318 7.693 18.488 1.00 83.62 230 LEU A C 1
ATOM 1776 O O . LEU A 1 230 ? -14.473 7.570 18.880 1.00 83.62 230 LEU A O 1
ATOM 1780 N N . TRP A 1 231 ? -12.300 7.018 19.019 1.00 80.12 231 TRP A N 1
ATOM 1781 C CA . TRP A 1 231 ? -12.487 5.959 20.012 1.00 80.12 231 TRP A CA 1
ATOM 1782 C C . TRP A 1 231 ? -11.900 6.307 21.383 1.00 80.12 231 TRP A C 1
ATOM 1784 O O . TRP A 1 231 ? -10.966 7.106 21.511 1.00 80.12 231 TRP A O 1
ATOM 1794 N N . GLY A 1 232 ? -12.453 5.655 22.408 1.00 72.69 232 GLY A N 1
ATOM 1795 C CA . GLY A 1 232 ? -12.083 5.845 23.807 1.00 72.69 232 GLY A CA 1
ATOM 1796 C C . GLY A 1 232 ? -12.772 7.064 24.426 1.00 72.69 232 GLY A C 1
ATOM 1797 O O . GLY A 1 232 ? -12.927 8.079 23.758 1.00 72.69 232 GLY A O 1
ATOM 1798 N N . LYS A 1 233 ? -13.240 6.942 25.671 1.00 65.81 233 LYS A N 1
ATOM 1799 C CA . LYS A 1 233 ? -13.874 8.041 26.421 1.00 65.81 233 LYS A CA 1
ATOM 1800 C C . LYS A 1 233 ? -12.836 8.977 27.036 1.00 65.81 233 LYS A C 1
ATOM 1802 O O . LYS A 1 233 ? -11.716 8.501 27.345 1.00 65.81 233 LYS A O 1
#

pLDDT: mean 80.97, std 19.61, range [28.27, 98.69]

Radius of gyration: 22.47 Å; chains: 1; bounding box: 61×57×56 Å

Sequence (233 aa):
MYIYETRLRTLNLAGDENAVLRGFGKRPEAVSPVTQTAEVARLTDEIIKLAQRNAWTGVERAYKTLESMGDEAFNLIPRGLGGPAAIHKEGANASRSFGDMLNWWKRLWRAKTSLDTAVGGTNDSLLKPILESLEYTNNNFGSVTVAPRSKSTSKKQRAQLKLIAVVLSTAPDLPTPDQLKSIAFAEQIIKETGSFIGLLPAGYYKLADESFTVENGPSEYTGKRPINVLWGK

Secondary structure (DSSP, 8-state):
---------------------S----PPPPPPHHHHHHHHHHHHHHHHHHHTTT-HHHHHHHHHHHHHT-HHHHHT--GGGTHHHHHHHHHHHHHHHHT-HHHHHHHHHHHHHHHHT-TT---HHHHHHHHHHHHHHHHHEEEEEEEES-HHHHHHHGGG--EEEEEE-S-SSPPPHHHHHHHHHHHHHHHHHS-EEEEEESEEEEETTEEEEEPSB-HHHHSPPPEEEEE--